Protein AF-A0A7C4ZPX1-F1 (afdb_monomer)

Sequence (226 aa):
MKPARAVCPALMRTCGSIGFILFGLGSLYLGNKIFNLNLSLWTLVWSDLGPKGIGIVIVSLLLAIIGMGIGLGIGASIEVRSETTNFAISSLWHYVANGSLIWIAIWIMYLMKAVGKENAKEFAESVGTLPWLCLFGIPIVGCLLIACLLLAIGLLNERHKPMLLPCLIPSAPVVMGMSYLQLHLFKMSGYSWIAIGILMPVILIPFCTFMIARDKFERAQIMSRI

Foldseek 3Di:
DPAQFLAQPLQLQVLLQVQLCCQLVVQLVVLCVVVVVPDDPLCLVVDPQDPSNVVSNVVSNVRSNVRSVVRSVVRRVDGDPDPLVSLLSLLLSLLQPVQLVVQLVVVVVVLCVPQPPVCSSVLSVVLDDPLVVLSNVLSNVLSNQLSVVCVVVVLRDPPDQRDLVVSLVRNLVSQLVSLVVSCVSSVHDDPVSNVRSRVSSVVSRVSSSVSSVVSVVVSVVSSVVD

Nearest PDB structures (foldseek):
  9brb-assembly1_m  TM=2.692E-01  e=5.629E+00  Rattus norvegicus
  8eas-assembly1_h  TM=2.167E-01  e=5.383E+00  Saccharomyces cerevisiae

pLDDT: mean 86.58, std 9.5, range [48.25, 96.44]

Mean predicted aligned error: 6.17 Å

Secondary structure (DSSP, 8-state):
-PPPP---HHHHHHHHHHHHHHHHHHHHHHHHHHTT----TTTGGGS---HHHHHHHHHHHHHHHHHHHHHHHHHHHS----HHHHHHHHHHHHHHHHHHHHHHHHHHHHHHHHH-STTHHHHHHHH-HHHHHHHHHHHHHHHHHHHHHHHHTTSSBTTBPPPHHHHHHHHHHHHHHHHHHHHHHTT--SSHHHHHHHHHHHHHHHHHHHHHHHHHHHHHHHHH--

Solvent-accessible surface area (backbone atoms only — not comparable to full-atom values): 11885 Å² total; per-residue (Å²): 133,82,78,68,75,38,52,34,71,41,50,14,50,52,34,13,52,51,23,21,49,54,32,21,53,49,41,39,54,50,45,33,62,76,67,66,62,78,69,50,86,85,47,52,92,79,48,91,66,51,75,68,51,50,50,39,54,53,52,14,50,54,40,10,53,52,24,19,53,51,16,28,52,55,23,58,69,46,71,47,80,48,65,68,58,42,52,49,47,27,43,39,43,36,26,25,56,52,40,33,52,54,48,48,53,52,48,51,56,49,48,44,68,74,58,32,80,87,41,45,62,63,48,56,66,74,63,43,69,65,47,62,53,43,64,56,49,48,39,38,54,46,23,37,50,38,36,50,51,33,44,74,73,54,53,51,43,97,89,52,83,62,57,66,72,74,51,39,66,70,30,23,59,48,40,24,51,50,38,44,53,48,33,54,60,68,72,50,86,76,71,60,27,56,56,51,8,53,52,46,45,68,53,43,53,60,52,34,52,53,53,42,52,48,48,56,51,54,40,53,54,57,59,74,74,100

Structure (mmCIF, N/CA/C/O backbone):
data_AF-A0A7C4ZPX1-F1
#
_entry.id   AF-A0A7C4ZPX1-F1
#
loop_
_atom_site.group_PDB
_atom_site.id
_atom_site.type_symbol
_atom_site.label_atom_id
_atom_site.label_alt_id
_atom_site.label_comp_id
_atom_site.label_asym_id
_atom_site.label_entity_id
_atom_site.label_seq_id
_atom_site.pdbx_PDB_ins_code
_atom_site.Cartn_x
_atom_site.Cartn_y
_atom_site.Cartn_z
_atom_site.occupancy
_atom_site.B_iso_or_equiv
_atom_site.auth_seq_id
_atom_site.auth_comp_id
_atom_site.auth_asym_id
_atom_site.auth_atom_id
_atom_site.pdbx_PDB_model_num
ATOM 1 N N . MET A 1 1 ? 34.747 9.958 -13.836 1.00 48.25 1 MET A N 1
ATOM 2 C CA . MET A 1 1 ? 33.363 10.244 -13.398 1.00 48.25 1 MET A CA 1
ATOM 3 C C . MET A 1 1 ? 32.721 8.928 -12.990 1.00 48.25 1 MET A C 1
ATOM 5 O O . MET A 1 1 ? 32.827 7.977 -13.755 1.00 48.25 1 MET A O 1
ATOM 9 N N . LYS A 1 2 ? 32.163 8.814 -11.775 1.00 49.75 2 LYS A N 1
ATOM 10 C CA . LYS A 1 2 ? 31.396 7.611 -11.399 1.00 49.75 2 LYS A CA 1
ATOM 11 C C . LYS A 1 2 ? 30.086 7.627 -12.198 1.00 49.75 2 LYS A C 1
ATOM 13 O O . LYS A 1 2 ? 29.507 8.705 -12.301 1.00 49.75 2 LYS A O 1
ATOM 18 N N . PRO A 1 3 ? 29.638 6.498 -12.772 1.00 52.84 3 PRO A N 1
ATOM 19 C CA . PRO A 1 3 ? 28.357 6.457 -13.466 1.00 52.84 3 PRO A CA 1
ATOM 20 C C . PRO A 1 3 ? 27.237 6.891 -12.513 1.00 52.84 3 PRO A C 1
ATOM 22 O O . PRO A 1 3 ? 27.284 6.572 -11.319 1.00 52.84 3 PRO A O 1
ATOM 25 N N . ALA A 1 4 ? 26.257 7.633 -13.033 1.00 62.28 4 ALA A N 1
ATOM 26 C CA . ALA A 1 4 ? 25.075 8.028 -12.278 1.00 62.28 4 ALA A CA 1
ATOM 27 C C . ALA A 1 4 ? 24.424 6.780 -11.657 1.00 62.28 4 ALA A C 1
ATOM 29 O O . ALA A 1 4 ? 24.212 5.771 -12.337 1.00 62.28 4 ALA A O 1
ATOM 30 N N . ARG A 1 5 ? 24.139 6.817 -10.348 1.00 71.12 5 ARG A N 1
ATOM 31 C CA . ARG A 1 5 ? 23.488 5.688 -9.671 1.00 71.12 5 ARG A CA 1
ATOM 32 C C . ARG A 1 5 ? 22.073 5.532 -10.220 1.00 71.12 5 ARG A C 1
ATOM 34 O O . ARG A 1 5 ? 21.290 6.479 -10.197 1.00 71.12 5 ARG A O 1
ATOM 41 N N . ALA A 1 6 ? 21.736 4.330 -10.679 1.00 80.75 6 ALA A N 1
ATOM 42 C CA . ALA A 1 6 ? 20.400 3.998 -11.162 1.00 80.75 6 ALA A CA 1
ATOM 43 C C . ALA A 1 6 ? 19.430 3.845 -9.975 1.00 80.75 6 ALA A C 1
ATOM 45 O O . ALA A 1 6 ? 19.144 2.738 -9.521 1.00 80.75 6 ALA A O 1
ATOM 46 N N . VAL A 1 7 ? 18.969 4.973 -9.434 1.00 86.12 7 VAL A N 1
ATOM 47 C CA . VAL A 1 7 ? 18.070 5.024 -8.274 1.00 86.12 7 VAL A CA 1
ATOM 48 C C . VAL A 1 7 ? 16.642 4.641 -8.682 1.00 86.12 7 VAL A C 1
ATOM 50 O O . VAL A 1 7 ? 16.168 5.037 -9.747 1.00 86.12 7 VAL A O 1
ATOM 53 N N . CYS A 1 8 ? 15.942 3.895 -7.820 1.00 91.00 8 CYS A N 1
ATOM 54 C CA . CYS A 1 8 ? 14.524 3.555 -7.970 1.00 91.00 8 CYS A CA 1
ATOM 55 C C . CYS A 1 8 ? 13.676 4.326 -6.934 1.00 91.00 8 CYS A C 1
ATOM 57 O O . CYS A 1 8 ? 13.681 3.956 -5.755 1.00 91.00 8 CYS A O 1
ATOM 59 N N . PRO A 1 9 ? 12.914 5.366 -7.338 1.00 91.12 9 PRO A N 1
ATOM 60 C CA . PRO A 1 9 ? 12.092 6.159 -6.414 1.00 91.12 9 PRO A CA 1
ATOM 61 C C . PRO A 1 9 ? 11.071 5.325 -5.631 1.00 91.12 9 PRO A C 1
ATOM 63 O O . PRO A 1 9 ? 10.847 5.548 -4.442 1.00 91.12 9 PRO A O 1
ATOM 66 N N . ALA A 1 10 ? 10.468 4.329 -6.281 1.00 92.44 10 ALA A N 1
ATOM 67 C CA . ALA A 1 10 ? 9.521 3.431 -5.635 1.00 92.44 10 ALA A CA 1
ATOM 68 C C . ALA A 1 10 ? 10.180 2.569 -4.554 1.00 92.44 10 ALA A C 1
ATOM 70 O O . ALA A 1 10 ? 9.630 2.455 -3.464 1.00 92.44 10 ALA A O 1
ATOM 71 N N . LEU A 1 11 ? 11.377 2.029 -4.811 1.00 93.19 11 LEU A N 1
ATOM 72 C CA . LEU A 1 11 ? 12.129 1.258 -3.820 1.00 93.19 11 LEU A CA 1
ATOM 73 C C . LEU A 1 11 ? 12.489 2.111 -2.602 1.00 93.19 11 LEU A C 1
ATOM 75 O O . LEU A 1 11 ? 12.306 1.666 -1.472 1.00 93.19 11 LEU A O 1
ATOM 79 N N . MET A 1 12 ? 12.938 3.350 -2.829 1.00 94.06 12 MET A N 1
ATOM 80 C CA . MET A 1 12 ? 13.196 4.305 -1.751 1.00 94.06 12 MET A CA 1
ATOM 81 C C . MET A 1 12 ? 11.965 4.481 -0.870 1.00 94.06 12 MET A C 1
ATOM 83 O O . MET A 1 12 ? 12.063 4.339 0.347 1.00 94.06 12 MET A O 1
ATOM 87 N N . ARG A 1 13 ? 10.800 4.747 -1.471 1.00 94.00 13 ARG A N 1
ATOM 88 C CA . ARG A 1 13 ? 9.557 4.933 -0.715 1.00 94.00 13 ARG A CA 1
ATOM 89 C C . ARG A 1 13 ? 9.131 3.662 0.016 1.00 94.00 13 ARG A C 1
ATOM 91 O O . ARG A 1 13 ? 8.773 3.767 1.183 1.00 94.00 13 ARG A O 1
ATOM 98 N N . THR A 1 14 ? 9.272 2.481 -0.590 1.00 93.50 14 THR A N 1
ATOM 99 C CA . THR A 1 14 ? 9.027 1.194 0.082 1.00 93.50 14 THR A CA 1
ATOM 100 C C . THR A 1 14 ? 9.894 1.039 1.329 1.00 93.50 14 THR A C 1
ATOM 102 O O . THR A 1 14 ? 9.373 0.813 2.421 1.00 93.50 14 THR A O 1
ATOM 105 N N . CYS A 1 15 ? 11.214 1.200 1.198 1.00 95.06 15 CYS A N 1
ATOM 106 C CA . CYS A 1 15 ? 12.137 1.090 2.326 1.00 95.06 15 CYS A CA 1
ATOM 107 C C . CYS A 1 15 ? 11.874 2.173 3.383 1.00 95.06 15 CYS A C 1
ATOM 109 O O . CYS A 1 15 ? 11.901 1.879 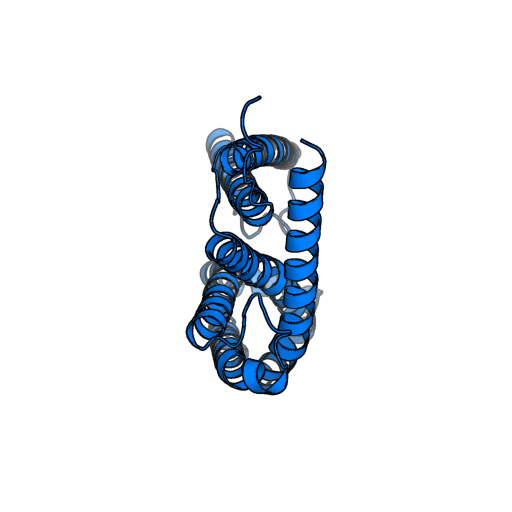4.576 1.00 95.06 15 CYS A O 1
ATOM 111 N N . GLY A 1 16 ? 11.563 3.402 2.960 1.00 94.69 16 GLY A N 1
ATOM 112 C CA . GLY A 1 16 ? 11.162 4.499 3.839 1.00 94.69 16 GLY A CA 1
ATOM 113 C C . GLY A 1 16 ? 9.904 4.173 4.643 1.00 94.69 16 GLY A C 1
ATOM 114 O O . GLY A 1 16 ? 9.890 4.355 5.856 1.00 94.69 16 GLY A O 1
ATOM 115 N N . SER A 1 17 ? 8.866 3.625 4.012 1.00 93.81 17 SER A N 1
ATOM 116 C CA . SER A 1 17 ? 7.643 3.210 4.707 1.00 93.81 17 SER A CA 1
ATOM 117 C C . SER A 1 17 ? 7.877 2.050 5.670 1.00 93.81 17 SER A C 1
ATOM 119 O O . SER A 1 17 ? 7.341 2.074 6.775 1.00 93.81 17 SER A O 1
ATOM 121 N N . ILE A 1 18 ? 8.714 1.073 5.309 1.00 93.25 18 ILE A N 1
ATOM 122 C CA . ILE A 1 18 ? 9.113 -0.004 6.228 1.00 93.25 18 ILE A CA 1
ATOM 123 C C . ILE A 1 18 ? 9.839 0.582 7.443 1.00 93.25 18 ILE A C 1
ATOM 125 O O . ILE A 1 18 ? 9.487 0.267 8.578 1.00 93.25 18 ILE A O 1
ATOM 129 N N . GLY A 1 19 ? 10.807 1.475 7.219 1.00 93.94 19 GLY A N 1
ATOM 130 C CA . GLY A 1 19 ? 11.527 2.164 8.289 1.00 93.94 19 GLY A CA 1
ATOM 131 C C . GLY A 1 19 ? 10.593 2.965 9.198 1.00 93.94 19 GLY A C 1
ATOM 132 O O . GLY A 1 19 ? 10.679 2.849 10.418 1.00 93.94 19 GLY A O 1
ATOM 133 N N . PHE A 1 20 ? 9.646 3.704 8.617 1.00 94.19 20 PHE A N 1
ATOM 134 C CA . PHE A 1 20 ? 8.628 4.444 9.363 1.00 94.19 20 PHE A CA 1
ATOM 135 C C . PHE A 1 20 ? 7.808 3.524 10.275 1.00 94.19 20 PHE A C 1
ATOM 137 O O . PHE A 1 20 ? 7.667 3.796 11.466 1.00 94.19 20 PHE A O 1
ATOM 144 N N . ILE A 1 21 ? 7.303 2.413 9.733 1.00 91.00 21 ILE A N 1
ATOM 145 C CA . ILE A 1 21 ? 6.459 1.464 10.469 1.00 91.00 21 ILE A CA 1
ATOM 146 C C . ILE A 1 21 ? 7.250 0.785 11.589 1.00 91.00 21 ILE A C 1
ATOM 148 O O . ILE A 1 21 ? 6.778 0.748 12.724 1.00 91.00 21 ILE A O 1
ATOM 152 N N . LEU A 1 22 ? 8.450 0.273 11.299 1.00 92.69 22 LEU A N 1
ATOM 153 C CA . LEU A 1 22 ? 9.262 -0.451 12.281 1.00 92.69 22 LEU A CA 1
ATOM 154 C C . LEU A 1 22 ? 9.658 0.441 13.461 1.00 92.69 22 LEU A C 1
ATOM 156 O O . LEU A 1 22 ? 9.506 0.034 14.612 1.00 92.69 22 LEU A O 1
ATOM 160 N N . PHE A 1 23 ? 10.124 1.663 13.194 1.00 92.94 23 PHE A N 1
ATOM 161 C CA . PHE A 1 23 ? 10.534 2.585 14.253 1.00 92.94 23 PHE A CA 1
ATOM 162 C C . PHE A 1 23 ? 9.331 3.177 14.990 1.00 92.94 23 PHE A C 1
ATOM 164 O O . PHE A 1 23 ? 9.356 3.268 16.218 1.00 92.94 23 PHE A O 1
ATOM 171 N N . GLY A 1 24 ? 8.259 3.528 14.276 1.00 90.69 24 GLY A N 1
ATOM 172 C CA . GLY A 1 24 ? 7.037 4.062 14.873 1.00 90.69 24 GLY A CA 1
ATOM 173 C C . GLY A 1 24 ? 6.339 3.053 15.779 1.00 90.69 24 GLY A C 1
ATOM 174 O O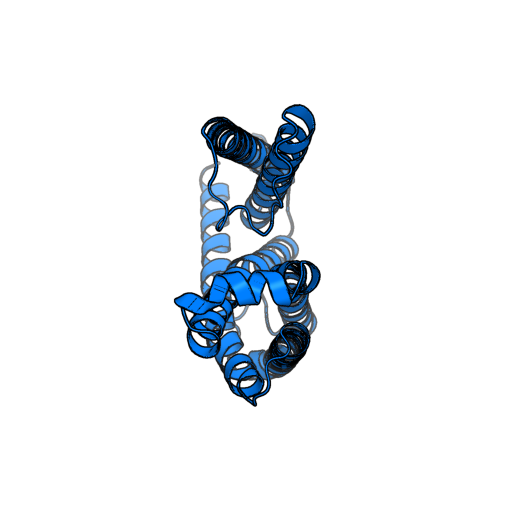 . GLY A 1 24 ? 6.176 3.302 16.971 1.00 90.69 24 GLY A O 1
ATOM 175 N N . LEU A 1 25 ? 5.981 1.880 15.247 1.00 87.88 25 LEU A N 1
ATOM 176 C CA . LEU A 1 25 ? 5.310 0.838 16.031 1.00 87.88 25 LEU A CA 1
ATOM 177 C C . LEU A 1 25 ? 6.232 0.242 17.096 1.00 87.88 25 LEU A C 1
ATOM 179 O O . LEU A 1 25 ? 5.785 -0.006 18.213 1.00 87.88 25 LEU A O 1
ATOM 183 N N . GLY A 1 26 ? 7.515 0.040 16.777 1.00 89.38 26 GLY A N 1
ATOM 184 C CA . GLY A 1 26 ? 8.489 -0.511 17.716 1.00 89.38 26 GLY A CA 1
ATOM 185 C C . GLY A 1 26 ? 8.693 0.390 18.932 1.00 89.38 26 GLY A C 1
ATOM 186 O O . GLY A 1 26 ? 8.640 -0.084 20.067 1.00 89.38 26 GLY A O 1
ATOM 187 N N . SER A 1 27 ? 8.856 1.698 18.714 1.00 91.31 27 SER A N 1
ATOM 188 C CA . SER A 1 27 ? 8.989 2.659 19.814 1.00 91.31 27 SER A CA 1
ATOM 189 C C . SER A 1 27 ? 7.695 2.826 20.608 1.00 91.31 27 SER A C 1
ATOM 191 O O . SER A 1 27 ? 7.758 2.937 21.829 1.00 91.31 27 SER A O 1
ATOM 193 N N . LEU A 1 28 ? 6.531 2.787 19.952 1.00 88.69 28 LEU A N 1
ATOM 194 C CA . LEU A 1 28 ? 5.237 2.897 20.625 1.00 88.69 28 LEU A CA 1
ATOM 195 C C . LEU A 1 28 ? 4.975 1.678 21.514 1.00 88.69 28 LEU A C 1
ATOM 197 O O . LEU A 1 28 ? 4.585 1.827 22.670 1.00 88.69 28 LEU A O 1
ATOM 201 N N . TYR A 1 29 ? 5.258 0.475 21.009 1.00 88.19 29 TYR A N 1
ATOM 202 C CA . TYR A 1 29 ? 5.187 -0.764 21.782 1.00 88.19 29 TYR A CA 1
ATOM 203 C C . TYR A 1 29 ? 6.149 -0.743 22.975 1.00 88.19 29 TYR A C 1
ATOM 205 O O . TYR A 1 29 ? 5.755 -1.046 24.104 1.00 88.19 29 TYR A O 1
ATOM 213 N N . LEU A 1 30 ? 7.403 -0.345 22.743 1.00 89.38 30 LEU A N 1
ATOM 214 C CA . LEU A 1 30 ? 8.412 -0.284 23.793 1.00 89.38 30 LEU A CA 1
ATOM 215 C C . LEU A 1 30 ? 8.054 0.762 24.857 1.00 89.38 30 LEU A C 1
ATOM 217 O O . LEU A 1 30 ? 8.118 0.461 26.046 1.00 89.38 30 LEU A O 1
ATOM 221 N N . GLY A 1 31 ? 7.619 1.954 24.446 1.00 86.69 31 GLY A N 1
ATOM 222 C CA . GLY A 1 31 ? 7.155 3.005 25.346 1.00 86.69 31 GLY A CA 1
ATOM 223 C C . GLY A 1 31 ? 5.962 2.542 26.178 1.00 86.69 31 GLY A C 1
ATOM 224 O O . GLY A 1 31 ? 5.973 2.678 27.399 1.00 86.69 31 GLY A O 1
ATOM 225 N N . ASN A 1 32 ? 4.970 1.913 25.548 1.00 86.06 32 ASN A N 1
ATOM 226 C CA . ASN A 1 32 ? 3.811 1.369 26.250 1.00 86.06 32 ASN A CA 1
ATOM 227 C C . ASN A 1 32 ? 4.209 0.357 27.340 1.00 86.06 32 ASN A C 1
ATOM 229 O O . ASN A 1 32 ? 3.675 0.408 28.449 1.00 86.06 32 ASN A O 1
ATOM 233 N N . LYS A 1 33 ? 5.188 -0.513 27.050 1.00 86.88 33 LYS A N 1
ATOM 234 C CA . LYS A 1 33 ? 5.718 -1.500 28.001 1.00 86.88 33 LYS A CA 1
ATOM 235 C C . LYS A 1 33 ? 6.542 -0.860 29.122 1.00 86.88 33 LYS A C 1
ATOM 237 O O . LYS A 1 33 ? 6.372 -1.226 30.276 1.00 86.88 33 LYS A O 1
ATOM 242 N N . ILE A 1 34 ? 7.427 0.086 28.805 1.00 88.62 34 ILE A N 1
ATOM 243 C CA . ILE A 1 34 ? 8.293 0.748 29.797 1.00 88.62 34 ILE A CA 1
ATOM 244 C C . ILE A 1 34 ? 7.462 1.575 30.783 1.00 88.62 34 ILE A C 1
ATOM 246 O O . ILE A 1 34 ? 7.726 1.563 31.982 1.00 88.62 34 ILE A O 1
ATOM 250 N N . PHE A 1 35 ? 6.449 2.281 30.284 1.00 85.19 35 PHE A N 1
ATOM 251 C CA . PHE A 1 35 ? 5.617 3.167 31.094 1.00 85.19 35 PHE A CA 1
ATOM 252 C C . PHE A 1 35 ? 4.334 2.501 31.616 1.00 85.19 35 PHE A C 1
ATOM 254 O O . PHE A 1 35 ? 3.526 3.186 32.241 1.00 85.19 35 PHE A O 1
ATOM 261 N N . ASN A 1 36 ? 4.157 1.190 31.390 1.00 83.31 36 ASN A N 1
ATOM 262 C CA . ASN A 1 36 ? 3.001 0.388 31.818 1.00 83.31 36 ASN A CA 1
ATOM 263 C C . ASN A 1 36 ? 1.647 1.044 31.502 1.00 83.31 36 ASN A C 1
ATOM 265 O O . ASN A 1 36 ? 0.730 1.029 32.322 1.00 83.31 36 ASN A O 1
ATOM 269 N N . LEU A 1 37 ? 1.515 1.648 30.318 1.00 75.50 37 LEU A N 1
ATOM 270 C CA . LEU A 1 37 ? 0.297 2.383 29.970 1.00 75.50 37 LEU A CA 1
ATOM 271 C C . LEU A 1 37 ? -0.848 1.470 29.513 1.00 75.50 37 LEU A C 1
ATOM 273 O O . LEU A 1 37 ? -1.970 1.948 29.379 1.00 75.50 37 LEU A O 1
ATOM 277 N N . ASN A 1 38 ? -0.583 0.176 29.276 1.00 74.94 38 ASN A N 1
ATOM 278 C CA . ASN A 1 38 ? -1.552 -0.813 28.784 1.00 74.94 38 ASN A CA 1
ATOM 279 C C . ASN A 1 38 ? -2.379 -0.319 27.583 1.00 74.94 38 ASN A C 1
ATOM 281 O O . ASN A 1 38 ? -3.519 -0.732 27.377 1.00 74.94 38 ASN A O 1
ATOM 285 N N . LEU A 1 39 ? -1.799 0.563 26.766 1.00 71.25 39 LEU A N 1
ATOM 286 C CA . LEU A 1 39 ? -2.455 1.101 25.587 1.00 71.25 39 LEU A CA 1
ATOM 287 C C . LEU A 1 39 ? -2.582 -0.013 24.555 1.00 71.25 39 LEU A C 1
ATOM 289 O O . LEU A 1 39 ? -1.584 -0.585 24.110 1.00 71.25 39 LEU A O 1
ATOM 293 N N . SER A 1 40 ? -3.807 -0.309 24.140 1.00 68.56 40 SER A N 1
ATOM 294 C CA . SER A 1 40 ? -4.014 -1.082 22.925 1.00 68.56 40 SER A CA 1
ATOM 295 C C . SER A 1 40 ? -3.747 -0.166 21.733 1.00 68.56 40 SER A C 1
ATOM 297 O O . SER A 1 40 ? -4.396 0.868 21.577 1.00 68.56 40 SER A O 1
ATOM 299 N N . LEU A 1 41 ? -2.804 -0.557 20.868 1.00 64.62 41 LEU A N 1
ATOM 300 C CA . LEU A 1 41 ? -2.492 0.156 19.619 1.00 64.62 41 LEU A CA 1
ATOM 301 C C . LEU A 1 41 ? -3.742 0.388 18.750 1.00 64.62 41 LEU A C 1
ATOM 303 O O . LEU A 1 41 ? -3.790 1.333 17.969 1.00 64.62 41 LEU A O 1
ATOM 307 N N . TRP A 1 42 ? -4.757 -0.461 18.918 1.00 59.44 42 TRP A N 1
ATOM 308 C CA . TRP A 1 42 ? -5.983 -0.496 18.124 1.00 59.44 42 TRP A CA 1
ATOM 309 C C . TRP A 1 42 ? -7.066 0.445 18.638 1.00 59.44 42 TRP A C 1
ATOM 311 O O . TRP A 1 42 ? -7.856 0.963 17.854 1.00 59.44 42 TRP A O 1
ATOM 321 N N . THR A 1 43 ? -7.092 0.695 19.945 1.00 61.03 43 THR A N 1
ATOM 322 C CA . THR A 1 43 ? -8.036 1.633 20.564 1.00 61.03 43 THR A CA 1
ATOM 323 C C . THR A 1 43 ? -7.391 2.982 20.843 1.00 61.03 43 THR A C 1
ATOM 325 O O . THR A 1 43 ? -8.064 3.858 21.366 1.00 61.03 43 THR A O 1
ATOM 328 N N . LEU A 1 44 ? -6.117 3.170 20.473 1.00 64.75 44 LEU A N 1
ATOM 329 C CA . LEU A 1 44 ? -5.334 4.378 20.746 1.00 64.75 44 LEU A CA 1
ATOM 330 C C . LEU A 1 44 ? -6.022 5.661 20.244 1.00 64.75 44 LEU A C 1
ATOM 332 O O . LEU A 1 44 ? -5.995 6.685 20.916 1.00 64.75 44 LEU A O 1
ATOM 336 N N . VAL A 1 45 ? -6.669 5.589 19.075 1.00 62.78 45 VAL A N 1
ATOM 337 C CA . VAL A 1 45 ? -7.420 6.707 18.465 1.00 62.78 45 VAL A CA 1
ATOM 338 C C . VAL A 1 45 ? -8.681 7.060 19.267 1.00 62.78 45 VAL A C 1
ATOM 340 O O . VAL A 1 45 ? -9.177 8.178 19.184 1.00 62.78 45 VAL A O 1
ATOM 343 N N . TRP A 1 46 ? -9.184 6.110 20.052 1.00 54.66 46 TRP A N 1
ATOM 344 C CA . TRP A 1 46 ? -10.453 6.180 20.780 1.00 54.66 46 TRP A CA 1
ATOM 345 C C . TRP A 1 46 ? -10.274 6.223 22.303 1.00 54.66 46 TRP A C 1
ATOM 347 O O . TRP A 1 46 ? -11.260 6.240 23.042 1.00 54.66 46 TRP A O 1
ATOM 357 N N . SER A 1 47 ? -9.028 6.193 22.776 1.00 63.66 47 SER A N 1
ATOM 358 C CA . SER A 1 47 ? -8.676 6.220 24.191 1.00 63.66 47 SER A CA 1
ATOM 359 C C . SER A 1 47 ? -8.355 7.637 24.643 1.00 63.66 47 SER A C 1
ATOM 361 O O . SER A 1 47 ? -7.615 8.344 23.960 1.00 63.66 47 SER A O 1
ATOM 363 N N . ASP A 1 48 ? -8.834 8.015 25.829 1.00 67.31 48 ASP A N 1
ATOM 364 C CA . ASP A 1 48 ? -8.387 9.232 26.506 1.00 67.31 48 ASP A CA 1
ATOM 365 C C . ASP A 1 48 ? -6.914 9.082 26.903 1.00 67.31 48 ASP A C 1
ATOM 367 O O . ASP A 1 48 ? -6.555 8.447 27.899 1.00 67.31 48 ASP A O 1
ATOM 371 N N . LEU A 1 49 ? -6.032 9.637 26.073 1.00 73.69 49 LEU A N 1
ATOM 372 C CA . LEU A 1 49 ? -4.597 9.605 26.305 1.00 73.69 49 LEU A CA 1
ATOM 373 C C . LEU A 1 49 ? -4.230 10.658 27.353 1.00 73.69 49 LEU A C 1
ATOM 375 O O . LEU A 1 49 ? -4.249 11.857 27.088 1.00 73.69 49 LEU A O 1
ATOM 379 N N . GLY A 1 50 ? -3.818 10.208 28.539 1.00 79.50 50 GLY A N 1
ATOM 380 C CA . GLY A 1 50 ? -3.166 11.087 29.509 1.00 79.50 50 GLY A CA 1
ATOM 381 C C . GLY A 1 50 ? -1.851 11.680 28.960 1.00 79.50 50 GLY A C 1
ATOM 382 O O . GLY A 1 50 ? -1.302 11.174 27.975 1.00 79.50 50 GLY A O 1
ATOM 383 N N . PRO A 1 51 ? -1.261 12.696 29.622 1.00 83.75 51 PRO A N 1
ATOM 384 C CA . PRO A 1 51 ? -0.071 13.406 29.130 1.00 83.75 51 PRO A CA 1
ATOM 385 C C . PRO A 1 51 ? 1.117 12.496 28.782 1.00 83.75 51 PRO A C 1
ATOM 387 O O . PRO A 1 51 ? 1.821 12.727 27.801 1.00 83.75 51 PRO A O 1
ATOM 390 N N . LYS A 1 52 ? 1.316 11.415 29.552 1.00 81.00 52 LYS A N 1
ATOM 391 C CA . LYS A 1 52 ? 2.350 10.401 29.283 1.00 81.00 52 LYS A CA 1
ATOM 392 C C . LYS A 1 52 ? 2.093 9.639 27.979 1.00 81.00 52 LYS A C 1
ATOM 394 O O . LYS A 1 52 ? 3.030 9.401 27.226 1.00 81.00 52 LYS A O 1
ATOM 399 N N . GLY A 1 53 ? 0.836 9.287 27.700 1.00 82.50 53 GLY A N 1
ATOM 400 C CA . GLY A 1 53 ? 0.442 8.620 26.458 1.00 82.50 53 GLY A CA 1
ATOM 401 C C . GLY A 1 53 ? 0.666 9.518 25.244 1.00 82.50 53 GLY A C 1
ATOM 402 O O . GLY A 1 53 ? 1.294 9.089 24.280 1.00 82.50 53 GLY A O 1
ATOM 403 N N . ILE A 1 54 ? 0.256 10.788 25.335 1.00 86.06 54 ILE A N 1
ATOM 404 C CA . ILE A 1 54 ? 0.507 11.795 24.291 1.00 86.06 54 ILE A CA 1
ATOM 405 C C . ILE A 1 54 ? 2.012 11.930 24.022 1.00 86.06 54 ILE A C 1
ATOM 407 O O . ILE A 1 54 ? 2.441 11.880 22.871 1.00 86.06 54 ILE A O 1
ATOM 411 N N . GLY A 1 55 ? 2.823 12.041 25.080 1.00 86.75 55 GLY A N 1
ATOM 412 C CA . GLY A 1 55 ? 4.278 12.139 24.960 1.00 86.75 55 GLY A CA 1
ATOM 413 C C . GLY A 1 55 ? 4.899 10.958 24.212 1.00 86.75 55 GLY A C 1
ATOM 414 O O . GLY A 1 55 ? 5.713 11.165 23.314 1.00 86.75 55 GLY A O 1
ATOM 415 N N . ILE A 1 56 ? 4.479 9.726 24.517 1.00 88.56 56 ILE A N 1
ATOM 416 C CA . ILE A 1 56 ? 4.973 8.533 23.814 1.00 88.56 56 ILE A CA 1
ATOM 417 C C . ILE A 1 56 ? 4.563 8.555 22.345 1.00 88.56 56 ILE A C 1
ATOM 419 O O . ILE A 1 56 ? 5.409 8.305 21.496 1.00 88.56 56 ILE A O 1
ATOM 423 N N . VAL A 1 57 ? 3.312 8.899 22.025 1.00 88.06 57 VAL A N 1
ATOM 424 C CA . VAL A 1 57 ? 2.857 8.987 20.628 1.00 88.06 57 VAL A CA 1
ATOM 425 C C . VAL A 1 57 ? 3.699 9.987 19.835 1.00 88.06 57 VAL A C 1
ATOM 427 O O . VAL A 1 57 ? 4.130 9.677 18.724 1.00 88.06 57 VAL A O 1
ATOM 430 N N . ILE A 1 58 ? 3.995 11.155 20.414 1.00 90.19 58 ILE A N 1
ATOM 431 C CA . ILE A 1 58 ? 4.834 12.177 19.774 1.00 90.19 58 ILE A CA 1
ATOM 432 C C . ILE A 1 58 ? 6.258 11.657 19.554 1.00 90.19 58 ILE A C 1
ATOM 434 O O . ILE A 1 58 ? 6.783 11.756 18.445 1.00 90.19 58 ILE A O 1
ATOM 438 N N . VAL A 1 59 ? 6.886 11.075 20.580 1.00 91.75 59 VAL A N 1
ATOM 439 C CA . VAL A 1 59 ? 8.246 10.521 20.465 1.00 91.75 59 VAL A CA 1
ATOM 440 C C . VAL A 1 59 ? 8.290 9.400 19.428 1.00 91.75 59 VAL A C 1
ATOM 442 O O . 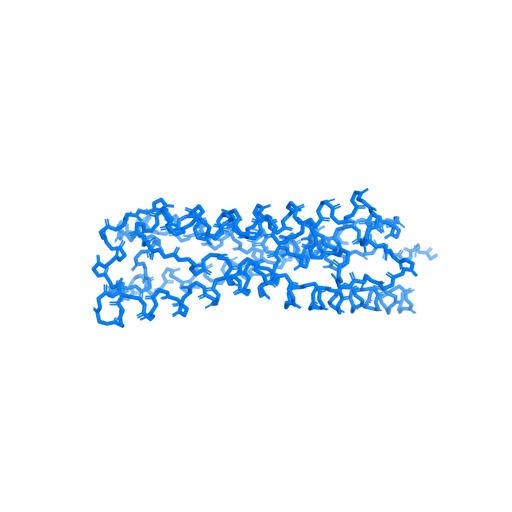VAL A 1 59 ? 9.202 9.357 18.603 1.00 91.75 59 VAL A O 1
ATOM 445 N N . SER A 1 60 ? 7.284 8.528 19.415 1.00 92.44 60 SER A N 1
ATOM 446 C CA . SER A 1 60 ? 7.167 7.459 18.430 1.00 92.44 60 SER A CA 1
ATOM 447 C C . SER A 1 60 ? 7.013 7.982 17.012 1.00 92.44 60 SER A C 1
ATOM 449 O O . SER A 1 60 ? 7.630 7.439 16.098 1.00 92.44 60 SER A O 1
ATOM 451 N N . LEU A 1 61 ? 6.259 9.064 16.816 1.00 92.06 61 LEU A N 1
ATOM 452 C CA . LEU A 1 61 ? 6.139 9.721 15.519 1.00 92.06 61 LEU A CA 1
ATOM 453 C C . LEU A 1 61 ? 7.476 10.321 15.060 1.00 92.06 61 LEU A C 1
ATOM 455 O O . LEU A 1 61 ? 7.856 10.150 13.903 1.00 92.06 61 LEU A O 1
ATOM 459 N N . LEU A 1 62 ? 8.224 10.973 15.955 1.00 94.62 62 LEU A N 1
ATOM 460 C CA . LEU A 1 62 ? 9.555 11.502 15.636 1.00 94.62 62 LEU A CA 1
ATOM 461 C C . LEU A 1 62 ? 10.527 10.380 15.246 1.00 94.62 62 LEU A C 1
ATOM 463 O O . LEU A 1 62 ? 11.232 10.489 14.241 1.00 94.62 62 LEU A O 1
ATOM 467 N N . LEU A 1 63 ? 10.525 9.272 15.990 1.00 95.44 63 LEU A N 1
ATOM 468 C CA . LEU A 1 63 ? 11.334 8.097 15.665 1.00 95.44 63 LEU A CA 1
ATOM 469 C C . LEU A 1 63 ? 10.899 7.443 14.350 1.00 95.44 63 LEU A C 1
ATOM 471 O O . LEU A 1 63 ? 11.757 7.001 13.590 1.00 95.44 63 LEU A O 1
ATOM 475 N N . ALA A 1 64 ? 9.602 7.429 14.038 1.00 95.06 64 ALA A N 1
ATOM 476 C CA . ALA A 1 64 ? 9.095 6.961 12.751 1.00 95.06 64 ALA A CA 1
ATOM 477 C C . ALA A 1 64 ? 9.641 7.806 11.588 1.00 95.06 64 ALA A C 1
ATOM 479 O O . ALA A 1 64 ? 10.086 7.255 10.584 1.00 95.06 64 ALA A O 1
ATOM 480 N N . ILE A 1 65 ? 9.683 9.135 11.729 1.00 95.62 65 ILE A N 1
ATOM 481 C CA . ILE A 1 65 ? 10.259 10.037 10.715 1.00 95.62 65 ILE A CA 1
ATOM 482 C C . ILE A 1 65 ? 11.761 9.768 10.531 1.00 95.62 65 ILE A C 1
ATOM 484 O O . ILE A 1 65 ? 12.240 9.695 9.398 1.00 95.62 65 ILE A O 1
ATOM 488 N N . ILE A 1 66 ? 12.504 9.557 11.621 1.00 96.38 66 ILE A N 1
ATOM 489 C CA . ILE A 1 66 ? 13.926 9.179 11.550 1.00 96.38 66 ILE A CA 1
ATOM 490 C C . ILE A 1 66 ? 14.086 7.831 10.832 1.00 96.38 66 ILE A C 1
ATOM 492 O O . ILE A 1 66 ? 14.892 7.712 9.907 1.00 96.38 66 ILE A O 1
ATOM 496 N N . GLY A 1 67 ? 13.278 6.834 11.201 1.00 96.12 67 GLY A N 1
ATOM 497 C CA . GLY A 1 67 ? 13.243 5.524 10.551 1.00 96.12 67 GLY A CA 1
ATOM 498 C C . GLY A 1 67 ? 12.929 5.619 9.057 1.00 96.12 67 GLY A C 1
ATOM 499 O O . GLY A 1 67 ? 13.556 4.932 8.252 1.00 96.12 67 GLY A O 1
ATOM 500 N N . MET A 1 68 ? 12.026 6.521 8.664 1.00 96.44 68 MET A N 1
ATOM 501 C CA . MET A 1 68 ? 11.731 6.812 7.261 1.00 96.44 68 MET A CA 1
ATOM 502 C C . MET A 1 68 ? 12.956 7.352 6.525 1.00 96.44 68 MET A C 1
ATOM 504 O O . MET A 1 68 ? 13.262 6.872 5.437 1.00 96.44 68 MET A O 1
ATOM 508 N N . GLY A 1 69 ? 13.680 8.307 7.116 1.00 95.69 69 GLY A N 1
ATOM 509 C CA . GLY A 1 69 ? 14.914 8.851 6.545 1.00 95.69 69 GLY A CA 1
ATOM 510 C C . GLY A 1 69 ? 15.984 7.778 6.333 1.00 95.69 69 GLY A C 1
ATOM 511 O O . GLY A 1 69 ? 16.571 7.691 5.253 1.00 95.69 69 GLY A O 1
ATOM 512 N N . ILE A 1 70 ? 16.177 6.903 7.325 1.00 95.75 70 ILE A N 1
ATOM 513 C CA . ILE A 1 70 ? 17.091 5.755 7.226 1.00 95.75 70 ILE A CA 1
ATOM 514 C C . ILE A 1 70 ? 16.643 4.812 6.102 1.00 95.75 70 ILE A C 1
ATOM 516 O O . ILE A 1 70 ? 17.449 4.440 5.250 1.00 95.75 70 ILE A O 1
ATOM 520 N N . GLY A 1 71 ? 15.356 4.463 6.055 1.00 95.94 71 GLY A N 1
ATOM 521 C CA . GLY A 1 71 ? 14.790 3.592 5.027 1.00 95.94 71 GLY A CA 1
ATOM 522 C C . GLY A 1 71 ? 14.936 4.162 3.613 1.00 95.94 71 GLY A C 1
ATOM 523 O O . GLY A 1 71 ? 15.350 3.446 2.701 1.00 95.94 71 GLY A O 1
ATOM 524 N N . LEU A 1 72 ? 14.680 5.460 3.430 1.00 93.88 72 LEU A N 1
ATOM 525 C CA . LEU A 1 72 ? 14.914 6.160 2.164 1.00 93.88 72 LEU A CA 1
ATOM 526 C C . LEU A 1 72 ? 16.391 6.091 1.756 1.00 93.88 72 LEU A C 1
ATOM 528 O O . LEU A 1 72 ? 16.685 5.819 0.592 1.00 93.88 72 LEU A O 1
ATOM 532 N N . GLY A 1 73 ? 17.312 6.290 2.705 1.00 92.94 73 GLY A N 1
ATOM 533 C CA . GLY A 1 73 ? 18.755 6.181 2.480 1.00 92.94 73 GLY A CA 1
ATOM 534 C C . GLY A 1 73 ? 19.187 4.775 2.059 1.00 92.94 73 GLY A C 1
ATOM 535 O O . GLY A 1 73 ? 19.941 4.628 1.097 1.00 92.94 73 GLY A O 1
ATOM 536 N N . ILE A 1 74 ? 18.655 3.738 2.715 1.00 94.00 74 ILE A N 1
ATOM 537 C CA . ILE A 1 74 ? 18.883 2.337 2.332 1.00 94.00 74 ILE A CA 1
ATOM 538 C C . ILE A 1 74 ? 18.390 2.100 0.903 1.00 94.00 74 ILE A C 1
ATOM 540 O O . ILE A 1 74 ? 19.154 1.615 0.071 1.00 94.00 74 ILE A O 1
ATOM 544 N N . GLY A 1 75 ? 17.156 2.497 0.585 1.00 92.00 75 GLY A N 1
ATOM 545 C CA . GLY A 1 75 ? 16.597 2.326 -0.756 1.00 92.00 75 GLY A CA 1
ATOM 546 C C . GLY A 1 75 ? 17.374 3.091 -1.833 1.00 92.00 75 GLY A C 1
ATOM 547 O O . GLY A 1 75 ? 17.546 2.582 -2.936 1.00 92.00 75 GLY A O 1
ATOM 548 N N . ALA A 1 76 ? 17.910 4.271 -1.508 1.00 89.75 76 ALA A N 1
ATOM 549 C CA . ALA A 1 76 ? 18.750 5.059 -2.411 1.00 89.75 76 ALA A CA 1
ATOM 550 C C . ALA A 1 76 ? 20.138 4.438 -2.639 1.00 89.75 76 ALA A C 1
ATOM 552 O O . ALA A 1 76 ? 20.791 4.729 -3.642 1.00 89.75 76 ALA A O 1
ATOM 553 N N . SER A 1 77 ? 20.606 3.594 -1.714 1.00 91.31 77 SER A N 1
ATOM 554 C CA . SER A 1 77 ? 21.879 2.882 -1.855 1.00 91.31 77 SER A CA 1
ATOM 555 C C . SER A 1 77 ? 21.803 1.683 -2.809 1.00 91.31 77 SER A C 1
ATOM 557 O O . SER A 1 77 ? 22.839 1.237 -3.300 1.00 91.31 77 SER A O 1
ATOM 559 N N . ILE A 1 78 ? 20.595 1.185 -3.103 1.00 91.75 78 ILE A N 1
ATOM 560 C CA . ILE A 1 78 ? 20.369 0.018 -3.960 1.00 91.75 78 ILE A CA 1
ATOM 561 C C . ILE A 1 78 ? 20.228 0.466 -5.419 1.00 91.75 78 ILE A C 1
ATOM 563 O O . ILE A 1 78 ? 19.287 1.168 -5.790 1.00 91.75 78 ILE A O 1
ATOM 567 N N . GLU A 1 79 ? 21.154 0.023 -6.269 1.00 90.75 79 GLU A N 1
ATOM 568 C CA . GLU A 1 79 ? 21.115 0.301 -7.706 1.00 90.75 79 GLU A CA 1
ATOM 569 C C . GLU A 1 79 ? 20.160 -0.655 -8.430 1.00 90.75 79 GLU A C 1
ATOM 571 O O . GLU A 1 79 ? 20.383 -1.865 -8.483 1.00 90.75 79 GLU A O 1
ATOM 576 N N . VAL A 1 80 ? 19.129 -0.102 -9.070 1.00 90.56 80 VAL A N 1
ATOM 577 C CA . VAL A 1 80 ? 18.205 -0.847 -9.931 1.00 90.56 80 VAL A CA 1
ATOM 578 C C . VAL A 1 80 ? 18.491 -0.472 -11.381 1.00 90.56 80 VAL A C 1
ATOM 580 O O . VAL A 1 80 ? 17.992 0.524 -11.901 1.00 90.56 80 VAL A O 1
ATOM 583 N N . ARG A 1 81 ? 19.341 -1.269 -12.035 1.00 88.69 81 ARG A N 1
ATOM 584 C CA . ARG A 1 81 ? 19.825 -0.991 -13.401 1.00 88.69 81 ARG A CA 1
ATOM 585 C C . ARG A 1 81 ? 18.819 -1.346 -14.495 1.00 88.69 81 ARG A C 1
ATOM 587 O O . ARG A 1 81 ? 18.808 -0.712 -15.541 1.00 88.69 81 ARG A O 1
ATOM 594 N N . SER A 1 82 ? 17.991 -2.361 -14.264 1.00 89.94 82 SER A N 1
ATOM 595 C CA . SER A 1 82 ? 16.994 -2.825 -15.233 1.00 89.94 82 SER A CA 1
ATOM 596 C C . SER A 1 82 ? 15.747 -1.940 -15.200 1.00 89.94 82 SER A C 1
ATOM 598 O O . SER A 1 82 ? 15.088 -1.843 -14.161 1.00 89.94 82 SER A O 1
ATOM 600 N N . GLU A 1 83 ? 15.390 -1.343 -16.343 1.00 88.06 83 GLU A N 1
ATOM 601 C CA . GLU A 1 83 ? 14.139 -0.581 -16.510 1.00 88.06 83 GLU A CA 1
ATOM 602 C C . GLU A 1 83 ? 12.909 -1.438 -16.206 1.00 88.06 83 GLU A C 1
ATOM 604 O O . GLU A 1 83 ? 12.004 -1.001 -15.497 1.00 88.06 83 GLU A O 1
ATOM 609 N N . THR A 1 84 ? 12.921 -2.702 -16.636 1.00 90.12 84 THR A N 1
ATOM 610 C CA . THR A 1 84 ? 11.841 -3.657 -16.368 1.00 90.12 84 THR A CA 1
ATOM 611 C C . THR A 1 84 ? 11.691 -3.929 -14.874 1.00 90.12 84 THR A C 1
ATOM 613 O O . THR A 1 84 ? 10.577 -3.932 -14.353 1.00 90.12 84 THR A O 1
ATOM 616 N N . THR A 1 85 ? 12.802 -4.106 -14.154 1.00 92.12 85 THR A N 1
ATOM 617 C CA . THR A 1 85 ? 12.773 -4.307 -12.699 1.00 92.12 85 THR A CA 1
ATOM 618 C C . THR A 1 85 ? 12.298 -3.047 -11.978 1.00 92.12 85 THR A C 1
ATOM 620 O O . THR A 1 85 ? 11.469 -3.139 -11.078 1.00 92.12 85 THR A O 1
ATOM 623 N N . ASN A 1 86 ? 12.753 -1.862 -12.397 1.00 91.50 86 ASN A N 1
ATOM 624 C CA . ASN A 1 86 ? 12.281 -0.591 -11.847 1.00 91.50 86 ASN A CA 1
ATOM 625 C C . ASN A 1 86 ? 10.772 -0.394 -12.075 1.00 91.50 86 ASN A C 1
ATOM 627 O O . ASN A 1 86 ? 10.056 -0.007 -11.153 1.00 91.50 86 ASN A O 1
ATOM 631 N N . PHE A 1 87 ? 10.280 -0.696 -13.279 1.00 93.12 87 PHE A N 1
ATOM 632 C CA . PHE A 1 87 ? 8.859 -0.627 -13.609 1.00 93.12 87 PHE A CA 1
ATOM 633 C C . PHE A 1 87 ? 8.030 -1.603 -12.766 1.00 93.12 87 PHE A C 1
ATOM 635 O O . PHE A 1 87 ? 6.981 -1.221 -12.247 1.00 93.12 87 PHE A O 1
ATOM 642 N N . ALA A 1 88 ? 8.513 -2.834 -12.571 1.00 94.25 88 ALA A N 1
ATOM 643 C CA . ALA A 1 88 ? 7.854 -3.819 -11.720 1.00 94.25 88 ALA A CA 1
ATOM 644 C C . ALA A 1 88 ? 7.790 -3.351 -10.256 1.00 94.25 88 ALA A C 1
ATOM 646 O O . ALA A 1 88 ? 6.712 -3.348 -9.669 1.00 94.25 88 ALA A O 1
ATOM 647 N N . ILE A 1 89 ? 8.904 -2.874 -9.686 1.00 95.19 89 ILE A N 1
ATOM 648 C CA . ILE A 1 89 ? 8.938 -2.344 -8.311 1.00 95.19 89 ILE A CA 1
ATOM 649 C C . ILE A 1 89 ? 7.995 -1.142 -8.167 1.00 95.19 89 ILE A C 1
ATOM 651 O O . ILE A 1 89 ? 7.238 -1.074 -7.200 1.00 95.19 89 ILE A O 1
ATOM 655 N N . SER A 1 90 ? 7.999 -0.216 -9.132 1.00 94.88 90 SER A N 1
ATOM 656 C CA . SER A 1 90 ? 7.089 0.937 -9.141 1.00 94.88 90 SER A CA 1
ATOM 657 C C . SER A 1 90 ? 5.626 0.509 -9.217 1.00 94.88 90 SER A C 1
ATOM 659 O O . SER A 1 90 ? 4.800 1.009 -8.454 1.00 94.88 90 SER A O 1
ATOM 661 N N . SER A 1 91 ? 5.314 -0.482 -10.052 1.00 94.94 91 SER A N 1
ATOM 662 C CA . SER A 1 91 ? 3.966 -1.039 -10.161 1.00 94.94 91 SER A CA 1
ATOM 663 C C . SER A 1 91 ? 3.508 -1.663 -8.842 1.00 94.94 91 SER A C 1
ATOM 665 O O . SER A 1 91 ? 2.451 -1.298 -8.335 1.00 94.94 91 SER A O 1
ATOM 667 N N . LEU A 1 92 ? 4.319 -2.537 -8.238 1.00 96.06 92 LEU A N 1
ATOM 668 C CA . LEU A 1 92 ? 4.004 -3.160 -6.949 1.00 96.06 92 LEU A CA 1
ATOM 669 C C . LEU A 1 92 ? 3.787 -2.107 -5.855 1.00 96.06 92 LEU A C 1
ATOM 671 O O . LEU A 1 92 ? 2.783 -2.151 -5.146 1.00 96.06 92 LEU A O 1
ATOM 675 N N . TRP A 1 93 ? 4.692 -1.129 -5.757 1.00 95.56 93 TRP A N 1
ATOM 676 C CA . TRP A 1 93 ? 4.598 -0.047 -4.780 1.00 95.56 93 TRP A CA 1
ATOM 677 C C . TRP A 1 93 ? 3.305 0.756 -4.930 1.00 95.56 93 TRP A C 1
ATOM 679 O O . TRP A 1 93 ? 2.590 0.947 -3.951 1.00 95.56 93 TRP A O 1
ATOM 689 N N . HIS A 1 94 ? 2.984 1.225 -6.139 1.00 95.38 94 HIS A N 1
ATOM 690 C CA . HIS A 1 94 ? 1.818 2.088 -6.344 1.00 95.38 94 HIS A CA 1
ATOM 691 C C . HIS A 1 94 ? 0.507 1.351 -6.131 1.00 95.38 94 HIS A C 1
ATOM 693 O O . HIS A 1 94 ? -0.402 1.920 -5.534 1.00 95.38 94 HIS A O 1
ATOM 699 N N . TYR A 1 95 ? 0.407 0.090 -6.550 1.00 95.62 95 TYR A N 1
ATOM 700 C CA . TYR A 1 95 ? -0.780 -0.707 -6.251 1.00 95.62 95 TYR A CA 1
ATOM 701 C C . TYR A 1 95 ? -0.955 -0.900 -4.747 1.00 95.62 95 TYR A C 1
ATOM 703 O O . TYR A 1 95 ? -2.054 -0.681 -4.249 1.00 95.62 95 TYR A O 1
ATOM 711 N N . VAL A 1 96 ? 0.110 -1.218 -4.005 1.00 94.62 96 VAL A N 1
ATOM 712 C CA . VAL A 1 96 ? 0.031 -1.331 -2.541 1.00 94.62 96 VAL A CA 1
ATOM 713 C C . VAL A 1 96 ? -0.326 -0.002 -1.893 1.00 94.62 96 VAL A C 1
ATOM 715 O O . VAL A 1 96 ? -1.301 0.062 -1.150 1.00 94.62 96 VAL A O 1
ATOM 718 N N . ALA A 1 97 ? 0.436 1.056 -2.160 1.00 93.06 97 ALA A N 1
ATOM 719 C CA . ALA A 1 97 ? 0.281 2.337 -1.484 1.00 93.06 97 ALA A CA 1
ATOM 720 C C . ALA A 1 97 ? -1.070 2.983 -1.812 1.00 93.06 97 ALA A C 1
ATOM 722 O O . ALA A 1 97 ? -1.845 3.303 -0.912 1.00 93.06 97 ALA A O 1
ATOM 723 N N . ASN A 1 98 ? -1.389 3.123 -3.100 1.00 94.12 98 ASN A N 1
ATOM 724 C CA . ASN A 1 98 ? -2.620 3.784 -3.520 1.00 94.12 98 ASN A CA 1
ATOM 725 C C . ASN A 1 98 ? -3.838 2.899 -3.267 1.00 94.12 98 ASN A C 1
ATOM 727 O O . ASN A 1 98 ? -4.863 3.387 -2.798 1.00 94.12 98 ASN A O 1
ATOM 731 N N . GLY A 1 99 ? -3.724 1.597 -3.540 1.00 92.75 99 GLY A N 1
ATOM 732 C CA . GLY A 1 99 ? -4.813 0.658 -3.319 1.00 92.75 99 GLY A CA 1
ATOM 733 C C . GLY A 1 99 ? -5.182 0.543 -1.850 1.00 92.75 99 GLY A C 1
ATOM 734 O O . GLY A 1 99 ? -6.364 0.629 -1.532 1.00 92.75 99 GLY A O 1
ATOM 735 N N . SER A 1 100 ? -4.199 0.478 -0.949 1.00 91.19 100 SER A N 1
ATOM 736 C CA . SER A 1 100 ? -4.467 0.469 0.494 1.00 91.19 100 SER A CA 1
ATOM 737 C C . SER A 1 100 ? -5.096 1.778 0.971 1.00 91.19 100 SER A C 1
ATOM 739 O O . SER A 1 100 ? -6.049 1.735 1.742 1.00 91.19 100 SER A O 1
ATOM 741 N N . LEU A 1 101 ? -4.637 2.940 0.489 1.00 90.12 101 LEU A N 1
ATOM 742 C CA . LEU A 1 101 ? -5.225 4.236 0.856 1.00 90.12 101 LEU A CA 1
ATOM 743 C C . LEU A 1 101 ? -6.680 4.372 0.390 1.00 90.12 101 LEU A C 1
ATOM 745 O O . LEU A 1 101 ? -7.552 4.720 1.186 1.00 90.12 101 LEU A O 1
ATOM 749 N N . ILE A 1 102 ? -6.949 4.063 -0.883 1.00 91.94 102 ILE A N 1
ATOM 750 C CA . ILE A 1 102 ? -8.305 4.082 -1.450 1.00 91.94 102 ILE A CA 1
ATOM 751 C C . ILE A 1 102 ? -9.198 3.101 -0.686 1.00 91.94 102 ILE A C 1
ATOM 753 O O . ILE A 1 102 ? -10.322 3.440 -0.320 1.00 91.94 102 ILE A O 1
ATOM 757 N N . TRP A 1 103 ? -8.691 1.899 -0.408 1.00 91.88 103 TRP A N 1
ATOM 758 C CA . TRP A 1 103 ? -9.430 0.867 0.308 1.00 91.88 103 TRP A CA 1
ATOM 759 C C . TRP A 1 103 ? -9.802 1.291 1.723 1.00 91.88 103 TRP A C 1
ATOM 761 O O . TRP A 1 103 ? -10.970 1.197 2.090 1.00 91.88 103 TRP A O 1
ATOM 771 N N . ILE A 1 104 ? -8.839 1.794 2.498 1.00 87.31 104 ILE A N 1
ATOM 772 C CA . ILE A 1 104 ? -9.074 2.280 3.861 1.00 87.31 104 ILE A CA 1
ATOM 773 C C . ILE A 1 104 ? -10.107 3.410 3.842 1.00 87.31 104 ILE A C 1
ATOM 775 O O . ILE A 1 104 ? -11.037 3.386 4.643 1.00 87.31 104 ILE A O 1
ATOM 779 N N . ALA A 1 105 ? -10.009 4.357 2.903 1.00 88.19 105 ALA A N 1
ATOM 780 C CA . ALA A 1 105 ? -10.981 5.442 2.778 1.00 88.19 105 ALA A CA 1
ATOM 781 C C . ALA A 1 105 ? -12.401 4.920 2.489 1.00 88.19 105 ALA A C 1
ATOM 783 O O . ALA A 1 105 ? -13.351 5.307 3.172 1.00 88.19 105 ALA A O 1
ATOM 784 N N . ILE A 1 106 ? -12.550 4.007 1.522 1.00 88.31 106 ILE A N 1
ATOM 785 C CA . ILE A 1 106 ? -13.838 3.375 1.194 1.00 88.31 106 ILE A CA 1
ATOM 786 C C . ILE A 1 106 ? -14.394 2.620 2.405 1.00 88.31 106 ILE A C 1
ATOM 788 O O . ILE A 1 106 ? -15.574 2.762 2.726 1.00 88.31 106 ILE A O 1
ATOM 792 N N . TRP A 1 107 ? -13.552 1.857 3.101 1.00 86.12 107 TRP A N 1
ATOM 793 C CA . TRP A 1 107 ? -13.964 1.081 4.266 1.00 86.12 107 TRP A CA 1
ATOM 794 C C . TRP A 1 107 ? -14.373 1.941 5.449 1.00 86.12 107 TRP A C 1
ATOM 796 O O . TRP A 1 107 ? -15.386 1.644 6.072 1.00 86.12 107 TRP A O 1
ATOM 806 N N . ILE A 1 108 ? -13.650 3.023 5.738 1.00 82.88 108 ILE A N 1
ATOM 807 C CA . ILE A 1 108 ? -14.035 3.967 6.791 1.00 82.88 108 ILE A CA 1
ATOM 808 C C . ILE A 1 108 ? -15.398 4.581 6.464 1.00 82.88 108 ILE A C 1
ATOM 810 O O . ILE A 1 108 ? -16.288 4.565 7.311 1.00 82.88 108 ILE A O 1
ATOM 814 N N . MET A 1 109 ? -15.606 5.054 5.229 1.00 84.69 109 MET A N 1
ATOM 815 C CA . MET A 1 109 ? -16.903 5.601 4.808 1.00 84.69 109 MET A CA 1
ATOM 816 C C . MET A 1 109 ? -18.030 4.569 4.930 1.00 84.69 109 MET A C 1
ATOM 818 O O . MET A 1 109 ? -19.127 4.894 5.389 1.00 84.69 109 MET A O 1
ATOM 822 N N . TYR A 1 110 ? -17.763 3.319 4.547 1.00 85.31 110 TYR A N 1
ATOM 823 C CA . TYR A 1 110 ? -18.727 2.230 4.649 1.00 85.31 110 TYR A CA 1
ATOM 824 C C . TYR A 1 110 ? -19.074 1.897 6.105 1.00 85.31 110 TYR A C 1
ATOM 826 O O . TYR A 1 110 ? -20.254 1.835 6.449 1.00 85.31 110 TYR A O 1
ATOM 834 N N . LEU A 1 111 ? -18.066 1.753 6.970 1.00 81.81 111 LEU A N 1
ATOM 835 C CA . LEU A 1 111 ? -18.246 1.495 8.400 1.00 81.81 111 LEU A CA 1
ATOM 836 C C . LEU A 1 111 ? -19.027 2.623 9.075 1.00 81.81 111 LEU A C 1
ATOM 838 O O . LEU A 1 111 ? -19.997 2.353 9.776 1.00 81.81 111 LEU A O 1
ATOM 842 N N . MET A 1 112 ? -18.675 3.883 8.805 1.00 80.31 112 MET A N 1
ATOM 843 C CA . MET A 1 112 ? -19.396 5.040 9.343 1.00 80.31 112 MET A CA 1
ATOM 844 C C . MET A 1 112 ? -20.869 5.050 8.930 1.00 80.31 112 MET A C 1
ATOM 846 O O . MET A 1 112 ? -21.725 5.408 9.737 1.00 80.31 112 MET A O 1
ATOM 850 N N . LYS A 1 113 ? -21.172 4.657 7.687 1.00 84.62 113 LYS A N 1
ATOM 851 C CA . LYS A 1 113 ? -22.549 4.573 7.191 1.00 84.62 113 LYS A CA 1
ATOM 852 C C . LYS A 1 113 ? -23.324 3.419 7.826 1.00 84.62 113 LYS A C 1
ATOM 854 O O . LYS A 1 113 ? -24.506 3.575 8.105 1.00 84.62 113 LYS A O 1
ATOM 859 N N . ALA A 1 114 ? -22.689 2.266 8.000 1.00 82.69 114 ALA A N 1
ATOM 860 C CA . ALA A 1 114 ? -23.366 1.058 8.453 1.00 82.69 114 ALA A CA 1
ATOM 861 C C . ALA A 1 114 ? -23.554 0.993 9.974 1.00 82.69 114 ALA A C 1
ATOM 863 O O . ALA A 1 114 ? -24.576 0.501 10.436 1.00 82.69 114 ALA A O 1
ATOM 864 N N . VAL A 1 115 ? -22.577 1.480 10.741 1.00 81.19 115 VAL A N 1
ATOM 865 C CA . VAL A 1 115 ? -22.581 1.438 12.212 1.00 81.19 115 VAL A CA 1
ATOM 866 C C . VAL A 1 115 ? -23.154 2.731 12.808 1.00 81.19 115 VAL A C 1
ATOM 868 O O . VAL A 1 115 ? -23.767 2.711 13.874 1.00 81.19 115 VAL A O 1
ATOM 871 N N . GLY A 1 116 ? -23.001 3.859 12.108 1.00 77.31 116 GLY A N 1
ATOM 872 C CA . GLY A 1 116 ? -23.269 5.188 12.654 1.00 77.31 116 GLY A CA 1
ATOM 873 C C . GLY A 1 116 ? -22.087 5.709 13.480 1.00 77.31 116 GLY A C 1
ATOM 874 O O . GLY A 1 116 ? -21.320 4.942 14.059 1.00 77.31 116 GLY A O 1
ATOM 875 N N . LYS A 1 117 ? -21.913 7.037 13.519 1.00 70.62 117 LYS A N 1
ATOM 876 C CA . LYS A 1 117 ? -20.771 7.679 14.204 1.00 70.62 117 LYS A CA 1
ATOM 877 C C . LYS A 1 117 ? -20.731 7.373 15.703 1.00 70.62 117 LYS A C 1
ATOM 879 O O . LYS A 1 117 ? -19.651 7.194 16.252 1.00 70.62 117 LYS A O 1
ATOM 884 N N . GLU A 1 118 ? -21.899 7.315 16.333 1.00 70.56 118 GLU A N 1
ATOM 885 C CA . GLU A 1 118 ? -22.046 7.177 17.785 1.00 70.56 118 GLU A CA 1
ATOM 886 C C . GLU A 1 118 ? -21.759 5.747 18.267 1.00 70.56 118 GLU A C 1
ATOM 888 O O . GLU A 1 118 ? -21.202 5.570 19.344 1.00 70.56 118 GLU A O 1
ATOM 893 N N . ASN A 1 119 ? -21.992 4.734 17.423 1.00 76.75 119 ASN A N 1
ATOM 894 C CA . ASN A 1 119 ? -21.788 3.323 17.784 1.00 76.75 119 ASN A CA 1
ATOM 895 C C . ASN A 1 119 ? -20.423 2.767 17.335 1.00 76.75 119 ASN A C 1
ATOM 897 O O . ASN A 1 119 ? -20.136 1.584 17.514 1.00 76.75 119 ASN A O 1
ATOM 901 N N . ALA A 1 120 ? -19.566 3.590 16.719 1.00 70.19 120 ALA A N 1
ATOM 902 C CA . ALA A 1 120 ? -18.300 3.136 16.140 1.00 70.19 120 ALA A CA 1
ATOM 903 C C . ALA A 1 120 ? -17.334 2.559 17.189 1.00 70.19 120 ALA A C 1
ATOM 905 O O . ALA A 1 120 ? -16.619 1.597 16.904 1.00 70.19 120 ALA A O 1
ATOM 906 N N . LYS A 1 121 ? -17.335 3.122 18.405 1.00 69.00 121 LYS A N 1
ATOM 907 C CA . LYS A 1 121 ? -16.496 2.654 19.514 1.00 69.00 121 LYS A CA 1
ATOM 908 C C . LYS A 1 121 ? -16.947 1.281 20.021 1.00 69.00 121 LYS A C 1
ATOM 910 O O . LYS A 1 121 ? -16.136 0.363 20.080 1.00 69.00 121 LYS A O 1
ATOM 915 N N . GLU A 1 122 ? -18.240 1.121 20.295 1.00 77.06 122 GLU A N 1
ATOM 916 C CA . GLU A 1 122 ? -18.824 -0.154 20.743 1.00 77.06 122 GLU A CA 1
ATOM 917 C C . GLU A 1 122 ? -18.659 -1.255 19.686 1.00 77.06 122 GLU A C 1
ATOM 919 O O . GLU A 1 122 ? -18.332 -2.406 19.985 1.00 77.06 122 GLU A O 1
ATOM 924 N N . PHE A 1 123 ? -18.801 -0.893 18.410 1.00 79.25 123 PHE A N 1
ATOM 925 C CA . PHE A 1 123 ? -18.524 -1.805 17.309 1.00 79.25 123 PHE A CA 1
ATOM 926 C C . PHE A 1 123 ? -17.050 -2.233 17.276 1.00 79.25 123 PHE A C 1
ATOM 928 O O . PHE A 1 123 ? -16.758 -3.420 17.145 1.00 79.25 123 PHE A O 1
ATOM 935 N N . ALA A 1 124 ? -16.110 -1.298 17.450 1.00 72.62 124 ALA A N 1
ATOM 936 C CA . ALA A 1 124 ? -14.686 -1.623 17.476 1.00 72.62 124 ALA A CA 1
ATOM 937 C C . ALA A 1 124 ? -14.320 -2.585 18.617 1.00 72.62 124 ALA A C 1
ATOM 939 O O . ALA A 1 124 ? -13.505 -3.487 18.405 1.00 72.62 124 ALA A O 1
ATOM 940 N N . GLU A 1 125 ? -14.942 -2.423 19.786 1.00 74.19 125 GLU A N 1
ATOM 941 C CA . GLU A 1 125 ? -14.752 -3.296 20.949 1.00 74.19 125 GLU A CA 1
ATOM 942 C C . GLU A 1 125 ? -15.380 -4.688 20.740 1.00 74.19 125 GLU A C 1
ATOM 944 O O . GLU A 1 125 ? -14.765 -5.695 21.088 1.00 74.19 125 GLU A O 1
ATOM 949 N N . SER A 1 126 ? -16.553 -4.774 20.102 1.00 79.88 126 SER A N 1
ATOM 950 C CA . SER A 1 126 ? -17.275 -6.045 19.893 1.00 79.88 126 SER A CA 1
ATOM 951 C C . SER A 1 126 ? -16.708 -6.944 18.784 1.00 79.88 126 SER A C 1
ATOM 953 O O . SER A 1 126 ? -16.859 -8.168 18.831 1.00 79.88 126 SER A O 1
ATOM 955 N N . VAL A 1 127 ? -16.053 -6.361 17.776 1.00 76.94 127 VAL A N 1
ATOM 956 C CA . VAL A 1 127 ? -15.483 -7.089 16.626 1.00 76.94 127 VAL A CA 1
ATOM 957 C C . VAL A 1 127 ? -14.114 -7.707 16.957 1.00 76.94 127 VAL A C 1
ATOM 959 O O . VAL A 1 127 ? -13.718 -8.712 16.360 1.00 76.94 127 VAL A O 1
ATOM 962 N N . GLY A 1 128 ? -13.410 -7.156 17.950 1.00 74.56 128 GLY A N 1
ATOM 963 C CA . GLY A 1 128 ? -12.093 -7.620 18.380 1.00 74.56 128 GLY A CA 1
ATOM 964 C C . GLY A 1 128 ? -10.954 -7.197 17.445 1.00 74.56 128 GLY A C 1
ATOM 965 O O . GLY A 1 128 ? -11.151 -6.569 16.411 1.00 74.56 128 GLY A O 1
ATOM 966 N N . THR A 1 129 ? -9.717 -7.528 17.816 1.00 74.88 129 THR A N 1
ATOM 967 C CA . THR A 1 129 ? -8.498 -7.002 17.170 1.00 74.88 129 THR A CA 1
ATOM 968 C C . THR A 1 129 ? -8.206 -7.579 15.781 1.00 74.88 129 THR A C 1
ATOM 970 O O . THR A 1 129 ? -7.629 -6.896 14.934 1.00 74.88 129 THR A O 1
ATOM 973 N N . LEU A 1 130 ? -8.583 -8.834 15.526 1.00 78.00 130 LEU A N 1
ATOM 974 C CA . LEU A 1 130 ? -8.216 -9.537 14.293 1.00 78.00 130 LEU A CA 1
ATOM 975 C C . LEU A 1 130 ? -8.814 -8.884 13.027 1.00 78.00 130 LEU A C 1
ATOM 977 O O . LEU A 1 130 ? -8.056 -8.648 12.086 1.00 78.00 130 LEU A O 1
ATOM 981 N N . PRO A 1 131 ? -10.105 -8.502 12.976 1.00 80.25 131 PRO A N 1
ATOM 982 C CA . PRO A 1 131 ? -10.654 -7.813 11.804 1.00 80.25 131 PRO A CA 1
ATOM 983 C C . PRO A 1 131 ? -10.000 -6.452 11.526 1.00 80.25 131 PRO A C 1
ATOM 985 O O . PRO A 1 131 ? -9.822 -6.090 10.364 1.00 80.25 131 PRO A O 1
ATOM 988 N N . TRP A 1 132 ? -9.546 -5.735 12.561 1.00 78.25 132 TRP A N 1
ATOM 989 C CA . TRP A 1 132 ? -8.786 -4.487 12.402 1.00 78.25 132 TRP A CA 1
ATOM 990 C C . TRP A 1 132 ? -7.384 -4.710 11.825 1.00 78.25 132 TRP A C 1
ATOM 992 O O . TRP A 1 132 ? -6.936 -3.921 11.000 1.00 78.25 132 TRP A O 1
ATOM 1002 N N . LEU A 1 133 ? -6.708 -5.806 12.179 1.00 79.31 133 LEU A N 1
ATOM 1003 C CA . LEU A 1 133 ? -5.467 -6.219 11.511 1.00 79.31 133 LEU A CA 1
ATOM 1004 C C . LEU A 1 133 ? -5.719 -6.549 10.033 1.00 79.31 133 LEU A C 1
ATOM 1006 O O . LEU A 1 133 ? -4.983 -6.114 9.143 1.00 79.31 133 LEU A O 1
ATOM 1010 N N . CYS A 1 134 ? -6.795 -7.287 9.762 1.00 83.75 134 CYS A N 1
ATOM 1011 C CA . CYS A 1 134 ? -7.186 -7.672 8.413 1.00 83.75 134 CYS A CA 1
ATOM 1012 C C . CYS A 1 134 ? -7.603 -6.475 7.541 1.00 83.75 134 CYS A C 1
ATOM 1014 O O . CYS A 1 134 ? -7.365 -6.526 6.336 1.00 83.75 134 CYS A O 1
ATOM 1016 N N . LEU A 1 135 ? -8.125 -5.384 8.122 1.00 84.06 135 LEU A N 1
ATOM 1017 C CA . LEU A 1 135 ? -8.425 -4.127 7.415 1.00 84.06 135 LEU A CA 1
ATOM 1018 C C . LEU A 1 135 ? -7.195 -3.551 6.696 1.00 84.06 135 LEU A C 1
ATOM 1020 O O . LEU A 1 135 ? -7.352 -2.943 5.641 1.00 84.06 135 LEU A O 1
ATOM 1024 N N . PHE A 1 136 ? -5.988 -3.765 7.229 1.00 83.00 136 PHE A N 1
ATOM 1025 C CA . PHE A 1 136 ? -4.735 -3.344 6.593 1.00 83.00 136 PHE A CA 1
ATOM 1026 C C . PHE A 1 136 ? -4.067 -4.478 5.807 1.00 83.00 136 PHE A C 1
ATOM 1028 O O . PHE A 1 136 ? -3.540 -4.250 4.722 1.00 83.00 136 PHE A O 1
ATOM 1035 N N . GLY A 1 137 ? -4.101 -5.712 6.318 1.00 87.88 137 GLY A N 1
ATOM 1036 C CA . GLY A 1 137 ? -3.427 -6.847 5.681 1.00 87.88 137 GLY A CA 1
ATOM 1037 C C . GLY A 1 137 ? -4.062 -7.282 4.356 1.00 87.88 137 GLY A C 1
ATOM 1038 O O . GLY A 1 137 ? -3.353 -7.474 3.368 1.00 87.88 137 GLY A O 1
ATOM 1039 N N . ILE A 1 138 ? -5.394 -7.397 4.312 1.00 91.12 138 ILE A N 1
ATOM 1040 C CA . ILE A 1 138 ? -6.138 -7.822 3.116 1.00 91.12 138 ILE A CA 1
ATOM 1041 C C . ILE A 1 138 ? -5.874 -6.895 1.919 1.00 91.12 138 ILE A C 1
ATOM 1043 O O . ILE A 1 138 ? -5.528 -7.418 0.856 1.00 91.12 138 ILE A O 1
ATOM 1047 N N . PRO A 1 139 ? -5.981 -5.553 2.030 1.00 91.69 139 PRO A N 1
ATOM 1048 C CA . PRO A 1 139 ? -5.702 -4.681 0.895 1.00 91.69 139 PRO A CA 1
ATOM 1049 C C . PRO A 1 139 ? -4.260 -4.722 0.423 1.00 91.69 139 PRO A C 1
ATOM 1051 O O . PRO A 1 139 ? -4.049 -4.706 -0.785 1.00 91.69 139 PRO A O 1
ATOM 1054 N N . ILE A 1 140 ? -3.277 -4.842 1.318 1.00 92.69 140 ILE A N 1
ATOM 1055 C CA . ILE A 1 140 ? -1.871 -4.958 0.912 1.00 92.69 140 ILE A CA 1
ATOM 1056 C C . ILE A 1 140 ? -1.675 -6.210 0.051 1.00 92.69 140 ILE A C 1
ATOM 1058 O O . ILE A 1 140 ? -1.163 -6.121 -1.065 1.00 92.69 140 ILE A O 1
ATOM 1062 N N . VAL A 1 141 ? -2.126 -7.369 0.541 1.00 94.25 141 VAL A N 1
ATOM 1063 C CA . VAL A 1 141 ? -1.988 -8.656 -0.160 1.00 94.25 141 VAL A CA 1
ATOM 1064 C C . VAL A 1 141 ? -2.761 -8.648 -1.476 1.00 94.25 141 VAL A C 1
ATOM 1066 O O . VAL A 1 141 ? -2.234 -9.048 -2.512 1.00 94.25 141 VAL A O 1
ATOM 1069 N N . GLY A 1 142 ? -3.998 -8.159 -1.458 1.00 94.81 142 GLY A N 1
ATOM 1070 C CA . GLY A 1 142 ? -4.840 -8.106 -2.643 1.00 94.81 142 GLY A CA 1
ATOM 1071 C C . GLY A 1 142 ? -4.315 -7.152 -3.714 1.00 94.81 142 GLY A C 1
ATOM 1072 O O . GLY A 1 142 ? -4.280 -7.506 -4.890 1.00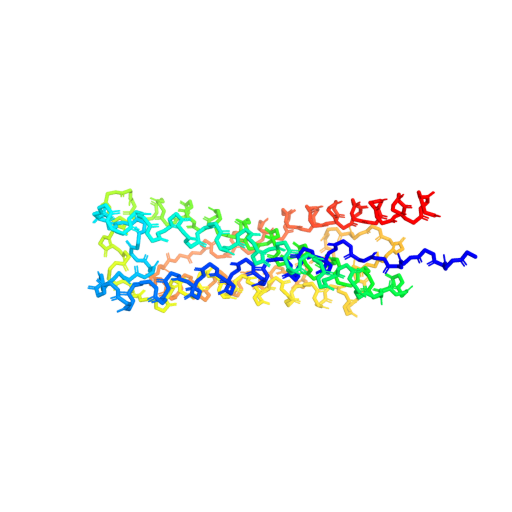 94.81 142 GLY A O 1
ATOM 1073 N N . CYS A 1 143 ? -3.813 -5.978 -3.329 1.00 95.44 143 CYS A N 1
ATOM 1074 C CA . CYS A 1 143 ? -3.208 -5.041 -4.275 1.00 95.44 143 CYS A CA 1
ATOM 1075 C C . CYS A 1 143 ? -1.896 -5.575 -4.862 1.00 95.44 143 CYS A C 1
ATOM 1077 O O . CYS A 1 143 ? -1.658 -5.399 -6.059 1.00 95.44 143 CYS A O 1
ATOM 1079 N N . LEU A 1 144 ? -1.076 -6.270 -4.061 1.00 95.62 144 LEU A N 1
ATOM 1080 C CA . LEU A 1 144 ? 0.091 -7.000 -4.568 1.00 95.62 144 LEU A CA 1
ATOM 1081 C C . LEU A 1 144 ? -0.323 -8.061 -5.585 1.00 95.62 144 LEU A C 1
ATOM 1083 O O . LEU A 1 144 ? 0.270 -8.136 -6.657 1.00 95.62 144 LEU A O 1
ATOM 1087 N N . LEU A 1 145 ? -1.356 -8.849 -5.277 1.00 96.31 145 LEU A N 1
ATOM 1088 C CA . LEU A 1 145 ? -1.855 -9.884 -6.176 1.00 96.31 145 LEU A CA 1
ATOM 1089 C C . LEU A 1 145 ? -2.330 -9.287 -7.506 1.00 96.31 145 LEU A C 1
ATOM 1091 O O . LEU A 1 145 ? -1.952 -9.793 -8.559 1.00 96.31 145 LEU A O 1
ATOM 1095 N N . ILE A 1 146 ? -3.084 -8.182 -7.475 1.00 95.75 146 ILE A N 1
ATOM 1096 C CA . ILE A 1 146 ? -3.515 -7.473 -8.689 1.00 95.75 146 ILE A CA 1
ATOM 1097 C C . ILE A 1 146 ? -2.303 -7.025 -9.510 1.00 95.75 146 ILE A C 1
ATOM 1099 O O . ILE A 1 146 ? -2.240 -7.299 -10.707 1.00 95.75 146 ILE A O 1
ATOM 1103 N N . ALA A 1 147 ? -1.329 -6.364 -8.883 1.00 95.50 147 ALA A N 1
ATOM 1104 C CA . ALA A 1 147 ? -0.139 -5.886 -9.578 1.00 95.50 147 ALA A CA 1
ATOM 1105 C C . ALA A 1 147 ? 0.662 -7.038 -10.202 1.00 95.50 147 ALA A C 1
ATOM 1107 O O . ALA A 1 147 ? 1.024 -6.965 -11.376 1.00 95.50 147 ALA A O 1
ATOM 1108 N N . CYS A 1 148 ? 0.883 -8.122 -9.454 1.00 95.94 148 CYS A N 1
ATOM 1109 C CA . CYS A 1 148 ? 1.560 -9.321 -9.941 1.00 95.94 148 CYS A CA 1
ATOM 1110 C C . CYS A 1 148 ? 0.818 -9.965 -11.118 1.00 95.94 148 CYS A C 1
ATOM 1112 O O . CYS A 1 148 ? 1.452 -10.287 -12.118 1.00 95.94 148 CYS A O 1
ATOM 1114 N N . LEU A 1 149 ? -0.509 -10.118 -11.036 1.00 95.19 149 LEU A N 1
ATOM 1115 C CA . LEU A 1 149 ? -1.323 -10.686 -12.117 1.00 95.19 149 LEU A CA 1
ATOM 1116 C C . LEU A 1 149 ? -1.241 -9.836 -13.386 1.00 95.19 149 LEU A C 1
ATOM 1118 O O . LEU A 1 149 ? -1.006 -10.358 -14.474 1.00 95.19 149 LEU A O 1
ATOM 1122 N N . LEU A 1 150 ? -1.394 -8.519 -13.252 1.00 94.81 150 LEU A N 1
ATOM 1123 C CA . LEU A 1 150 ? -1.345 -7.607 -14.391 1.00 94.81 150 LEU A CA 1
ATOM 1124 C C . LEU A 1 150 ? 0.048 -7.550 -15.035 1.00 94.81 150 LEU A C 1
ATOM 1126 O O . LEU A 1 150 ? 0.138 -7.455 -16.259 1.00 94.81 150 LEU A O 1
ATOM 1130 N N . LEU A 1 151 ? 1.122 -7.637 -14.242 1.00 94.12 151 LEU A N 1
ATOM 1131 C CA . LEU A 1 151 ? 2.493 -7.757 -14.749 1.00 94.12 151 LEU A CA 1
ATOM 1132 C C . LEU A 1 151 ? 2.713 -9.104 -15.455 1.00 94.12 151 LEU A C 1
ATOM 1134 O O . LEU A 1 151 ? 3.248 -9.129 -16.560 1.00 94.12 151 LEU A O 1
ATOM 1138 N N . ALA A 1 152 ? 2.271 -10.213 -14.854 1.00 93.31 152 ALA A N 1
ATOM 1139 C CA . ALA A 1 152 ? 2.471 -11.563 -15.384 1.00 93.31 152 ALA A CA 1
ATOM 1140 C C . ALA A 1 152 ? 1.741 -11.798 -16.716 1.00 93.31 152 ALA A C 1
ATOM 1142 O O . ALA A 1 152 ? 2.284 -12.438 -17.611 1.00 93.31 152 ALA A O 1
ATOM 1143 N N . ILE A 1 153 ? 0.532 -11.248 -16.868 1.00 92.56 153 ILE A N 1
ATOM 1144 C CA . ILE A 1 153 ? -0.270 -11.346 -18.101 1.00 92.56 153 ILE A CA 1
ATOM 1145 C C . ILE A 1 153 ? 0.177 -10.291 -19.140 1.00 92.56 153 ILE A C 1
ATOM 1147 O O . ILE A 1 153 ? -0.267 -10.299 -20.285 1.00 92.56 153 ILE A O 1
ATOM 1151 N N . GLY A 1 154 ? 1.078 -9.374 -18.770 1.00 89.00 154 GLY A N 1
ATOM 1152 C CA . GLY A 1 154 ? 1.599 -8.334 -19.661 1.00 89.00 154 GLY A CA 1
ATOM 1153 C C . GLY A 1 154 ? 0.642 -7.161 -19.900 1.00 89.00 154 GLY A C 1
ATOM 1154 O O . GLY A 1 154 ? 0.880 -6.356 -20.799 1.00 89.00 154 GLY A O 1
ATOM 1155 N N . LEU A 1 155 ? -0.419 -7.041 -19.094 1.00 90.31 155 LEU A N 1
ATOM 1156 C CA . LEU A 1 155 ? -1.375 -5.929 -19.144 1.00 90.31 155 LEU A CA 1
ATOM 1157 C C . LEU A 1 155 ? -0.817 -4.646 -18.513 1.00 90.31 155 LEU A C 1
ATOM 1159 O O . LEU A 1 155 ? -1.194 -3.546 -18.915 1.00 90.31 155 LEU A O 1
ATOM 1163 N N . LEU A 1 156 ? 0.112 -4.776 -17.561 1.00 87.94 156 LEU A N 1
ATOM 1164 C CA . LEU A 1 156 ? 0.999 -3.697 -17.130 1.00 87.94 156 LEU A CA 1
ATOM 1165 C C . LEU A 1 156 ? 2.361 -3.885 -17.793 1.00 87.94 156 LEU A C 1
ATOM 1167 O O . LEU A 1 156 ? 3.122 -4.780 -17.436 1.00 87.94 156 LEU A O 1
ATOM 1171 N N . ASN A 1 157 ? 2.674 -3.020 -18.752 1.00 85.75 157 ASN A N 1
ATOM 1172 C CA . ASN A 1 157 ? 3.930 -3.055 -19.488 1.00 85.75 157 ASN A CA 1
ATOM 1173 C C . ASN A 1 157 ? 4.489 -1.638 -19.634 1.00 85.75 157 ASN A C 1
ATOM 1175 O O . ASN A 1 157 ? 3.749 -0.682 -19.841 1.00 85.75 157 ASN A O 1
ATOM 1179 N N . GLU A 1 158 ? 5.810 -1.508 -19.578 1.00 81.25 158 GLU A N 1
ATOM 1180 C CA . GLU A 1 158 ? 6.517 -0.238 -19.726 1.00 81.25 158 GLU A CA 1
ATOM 1181 C C . GLU A 1 158 ? 6.304 0.434 -21.099 1.00 81.25 158 GLU A C 1
ATOM 1183 O O . GLU A 1 158 ? 6.466 1.649 -21.232 1.00 81.25 158 GLU A O 1
ATOM 1188 N N . ARG A 1 159 ? 5.968 -0.355 -22.130 1.00 79.88 159 ARG A N 1
ATOM 1189 C CA . ARG A 1 159 ? 5.864 0.103 -23.526 1.00 79.88 159 ARG A CA 1
ATOM 1190 C C . ARG A 1 159 ? 4.483 0.620 -23.921 1.00 79.88 159 ARG A C 1
ATOM 1192 O O . ARG A 1 159 ? 4.382 1.382 -24.877 1.00 79.88 159 ARG A O 1
ATOM 1199 N N . HIS A 1 160 ? 3.428 0.211 -23.219 1.00 78.94 160 HIS A N 1
ATOM 1200 C CA . HIS A 1 160 ? 2.048 0.476 -23.628 1.00 78.94 160 HIS A CA 1
ATOM 1201 C C . HIS A 1 160 ? 1.216 0.979 -22.455 1.00 78.94 160 HIS A C 1
ATOM 1203 O O . HIS A 1 160 ? 1.387 0.543 -21.319 1.00 78.94 160 HIS A O 1
ATOM 1209 N N . LYS A 1 161 ? 0.275 1.887 -22.736 1.00 81.31 161 LYS A N 1
ATOM 1210 C CA . LYS A 1 161 ? -0.699 2.306 -21.727 1.00 81.31 161 LYS A CA 1
ATOM 1211 C C . LYS A 1 161 ? -1.649 1.136 -21.431 1.00 81.31 161 LYS A C 1
ATOM 1213 O O . LYS A 1 161 ? -2.188 0.569 -22.382 1.00 81.31 161 LYS A O 1
ATOM 1218 N N . PRO A 1 162 ? -1.879 0.789 -20.153 1.00 84.81 162 PRO A N 1
ATOM 1219 C CA . PRO A 1 162 ? -2.810 -0.269 -19.797 1.00 84.81 162 PRO A CA 1
ATOM 1220 C C . PRO A 1 162 ? -4.219 0.108 -20.249 1.00 84.81 162 PRO A C 1
ATOM 1222 O O . PRO A 1 162 ? -4.715 1.201 -19.965 1.00 84.81 162 PRO A O 1
ATOM 1225 N N . MET A 1 163 ? -4.867 -0.808 -20.960 1.00 87.12 163 MET A N 1
ATOM 1226 C CA . MET A 1 163 ? -6.272 -0.665 -21.317 1.00 87.12 163 MET A CA 1
ATOM 1227 C C . MET A 1 163 ? -7.125 -1.043 -20.110 1.00 87.12 163 MET A C 1
ATOM 1229 O O . MET A 1 163 ? -6.938 -2.107 -19.523 1.00 87.12 163 MET A O 1
ATOM 1233 N N . LEU A 1 164 ? -8.080 -0.183 -19.750 1.00 87.94 164 LEU A N 1
ATOM 1234 C CA . LEU A 1 164 ? -8.882 -0.375 -18.543 1.00 87.94 164 LEU A CA 1
ATOM 1235 C C . LEU A 1 164 ? -9.645 -1.705 -18.574 1.00 87.94 164 LEU A C 1
ATOM 1237 O O . LEU A 1 164 ? -9.528 -2.493 -17.644 1.00 87.94 164 LEU A O 1
ATOM 1241 N N . LEU A 1 165 ? -10.377 -1.976 -19.659 1.00 89.12 165 LEU A N 1
ATOM 1242 C CA . LEU A 1 165 ? -11.276 -3.129 -19.741 1.00 89.12 165 LEU A CA 1
ATOM 1243 C C . LEU A 1 165 ? -10.547 -4.484 -19.583 1.00 89.12 165 LEU A C 1
ATOM 1245 O O . LEU A 1 165 ? -10.972 -5.263 -18.732 1.00 89.12 165 LEU A O 1
ATOM 1249 N N . PRO A 1 166 ? -9.427 -4.767 -20.282 1.00 92.12 166 PRO A N 1
ATOM 1250 C CA . PRO A 1 166 ? -8.639 -5.976 -20.030 1.00 92.12 166 PRO A CA 1
ATOM 1251 C C . PRO A 1 166 ? -8.096 -6.077 -18.602 1.00 92.12 166 PRO A C 1
ATOM 1253 O O . PRO A 1 166 ? -8.081 -7.164 -18.036 1.00 92.12 166 PRO A O 1
ATOM 1256 N N . CYS A 1 167 ? -7.683 -4.958 -17.998 1.00 92.25 167 CYS A N 1
ATOM 1257 C CA . CYS A 1 167 ? -7.175 -4.938 -16.626 1.00 92.25 167 CYS A CA 1
ATOM 1258 C C . CYS A 1 167 ? -8.269 -5.187 -15.576 1.00 92.25 167 CYS A C 1
ATOM 1260 O O . CYS A 1 167 ? -7.958 -5.684 -14.492 1.00 92.25 167 CYS A O 1
ATOM 1262 N N . LEU A 1 168 ? -9.537 -4.876 -15.872 1.00 92.19 168 LEU A N 1
ATOM 1263 C CA . LEU A 1 168 ? -10.666 -5.142 -14.971 1.00 92.19 168 LEU A CA 1
ATOM 1264 C C . LEU A 1 168 ? -10.904 -6.642 -14.766 1.00 92.19 168 LEU A C 1
ATOM 1266 O O . LEU A 1 168 ? -11.227 -7.052 -13.656 1.00 92.19 168 LEU A O 1
ATOM 1270 N N . ILE A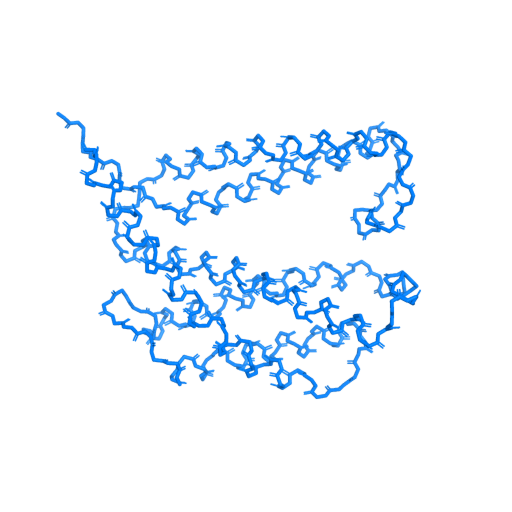 1 169 ? -10.705 -7.461 -15.802 1.00 92.19 169 ILE A N 1
ATOM 1271 C CA . ILE A 1 169 ? -10.994 -8.904 -15.769 1.00 92.19 169 ILE A CA 1
ATOM 1272 C C . ILE A 1 169 ? -10.228 -9.631 -14.649 1.00 92.19 169 ILE A C 1
ATOM 1274 O O . ILE A 1 169 ? -10.872 -10.336 -13.876 1.00 92.19 169 ILE A O 1
ATOM 1278 N N . PRO A 1 170 ? -8.896 -9.477 -14.498 1.00 92.19 170 PRO A N 1
ATOM 1279 C CA . PRO A 1 170 ? -8.167 -10.112 -13.401 1.00 92.19 170 PRO A CA 1
ATOM 1280 C C . PRO A 1 170 ? -8.245 -9.335 -12.080 1.00 92.19 170 PRO A C 1
ATOM 1282 O O . PRO A 1 170 ? -8.058 -9.930 -11.023 1.00 92.19 170 PRO A O 1
ATOM 1285 N N . SER A 1 171 ? -8.504 -8.022 -12.099 1.00 93.94 171 SER A N 1
ATOM 1286 C CA . SER A 1 171 ? -8.487 -7.205 -10.876 1.00 93.94 171 SER A CA 1
ATOM 1287 C C . SER A 1 171 ? -9.811 -7.225 -10.112 1.00 93.94 171 SER A C 1
ATOM 1289 O O . SER A 1 171 ? -9.797 -7.343 -8.887 1.00 93.94 171 SER A O 1
ATOM 1291 N N . ALA A 1 172 ? -10.952 -7.171 -10.802 1.00 94.12 172 ALA A N 1
ATOM 1292 C CA . ALA A 1 172 ? -12.267 -7.152 -10.165 1.00 94.12 172 ALA A CA 1
ATOM 1293 C C . ALA A 1 172 ? -12.550 -8.400 -9.310 1.00 94.12 172 ALA A C 1
ATOM 1295 O O . ALA A 1 172 ? -12.993 -8.223 -8.176 1.00 94.12 172 ALA A O 1
ATOM 1296 N N . PRO A 1 173 ? -12.232 -9.639 -9.741 1.00 95.12 173 PRO A N 1
ATOM 1297 C CA . PRO A 1 173 ? -12.408 -10.821 -8.897 1.00 95.12 173 PRO A CA 1
ATOM 1298 C C . PRO A 1 173 ? -11.583 -10.766 -7.607 1.00 95.12 173 PRO A C 1
ATOM 1300 O O . PRO A 1 173 ? -12.072 -11.162 -6.550 1.00 95.12 173 PRO A O 1
ATOM 1303 N N . VAL A 1 174 ? -10.357 -10.231 -7.669 1.00 95.12 174 VAL A N 1
ATOM 1304 C CA . VAL A 1 174 ? -9.502 -10.076 -6.482 1.00 95.12 174 VAL A CA 1
ATOM 1305 C C . VAL A 1 174 ? -10.130 -9.085 -5.507 1.00 95.12 174 VAL A C 1
ATOM 1307 O O . VAL A 1 174 ? -10.295 -9.408 -4.333 1.00 95.12 174 VAL A O 1
ATOM 1310 N N . VAL A 1 175 ? -10.552 -7.914 -5.990 1.00 94.75 175 VAL A N 1
ATOM 1311 C CA . VAL A 1 175 ? -11.194 -6.897 -5.146 1.00 94.75 175 VAL A CA 1
ATOM 1312 C C . VAL A 1 175 ? -12.526 -7.398 -4.582 1.00 94.75 175 VAL A C 1
ATOM 1314 O O . VAL A 1 175 ? -12.785 -7.212 -3.396 1.00 94.75 175 VAL A O 1
ATOM 1317 N N . MET A 1 176 ? -13.347 -8.087 -5.378 1.00 94.56 176 MET A N 1
ATOM 1318 C CA . MET A 1 176 ? -14.579 -8.723 -4.898 1.00 94.56 176 MET A CA 1
ATOM 1319 C C . MET A 1 176 ? -14.293 -9.715 -3.769 1.00 94.56 176 MET A C 1
ATOM 1321 O O . MET A 1 176 ? -14.948 -9.654 -2.730 1.00 94.56 176 MET A O 1
ATOM 1325 N N . GLY A 1 177 ? -13.294 -10.587 -3.941 1.00 93.75 177 GLY A N 1
ATOM 1326 C CA . GLY A 1 177 ? -12.880 -11.549 -2.920 1.00 93.75 177 GLY A CA 1
ATOM 1327 C C . GLY A 1 177 ? -12.405 -10.868 -1.636 1.00 93.75 177 GLY A C 1
ATOM 1328 O O . GLY A 1 177 ? -12.825 -11.250 -0.545 1.00 93.75 177 GLY A O 1
ATOM 1329 N N . MET A 1 178 ? -11.602 -9.807 -1.756 1.00 93.06 178 MET A N 1
ATOM 1330 C CA . MET A 1 178 ? -11.173 -8.989 -0.618 1.00 93.06 178 MET A CA 1
ATOM 1331 C C . MET A 1 178 ? -12.358 -8.343 0.104 1.00 93.06 178 MET A C 1
ATOM 1333 O O . MET A 1 178 ? -12.441 -8.407 1.330 1.00 93.06 178 MET A O 1
ATOM 1337 N N . SER A 1 179 ? -13.282 -7.725 -0.641 1.00 91.62 179 SER A N 1
ATOM 1338 C CA . SER A 1 179 ? -14.461 -7.066 -0.075 1.00 91.62 179 SER A CA 1
ATOM 1339 C C . SER A 1 179 ? -15.360 -8.071 0.634 1.00 91.62 179 SER A C 1
ATOM 1341 O O . SER A 1 179 ? -15.814 -7.802 1.742 1.00 91.62 179 SER A O 1
ATOM 1343 N N . TYR A 1 180 ? -15.595 -9.229 0.015 1.00 92.62 180 TYR A N 1
ATOM 1344 C CA . TYR A 1 180 ? -16.401 -10.302 0.583 1.00 92.62 180 TYR A CA 1
ATOM 1345 C C . TYR A 1 180 ? -15.790 -10.832 1.884 1.00 92.62 180 TYR A C 1
ATOM 1347 O O . TYR A 1 180 ? -16.469 -10.869 2.911 1.00 92.62 180 TYR A O 1
ATOM 1355 N N . LEU A 1 181 ? -14.495 -11.171 1.862 1.00 91.44 181 LEU A N 1
ATOM 1356 C CA . LEU A 1 181 ? -13.774 -11.658 3.038 1.00 91.44 181 LEU A CA 1
ATOM 1357 C C . LEU A 1 181 ? -13.854 -10.651 4.185 1.00 91.44 181 LEU A C 1
ATOM 1359 O O . LEU A 1 181 ? -14.122 -11.015 5.327 1.00 91.44 181 LEU A O 1
ATOM 1363 N N . GLN A 1 182 ? -13.653 -9.373 3.881 1.00 89.88 182 GLN A N 1
ATOM 1364 C CA . GLN A 1 182 ? -13.635 -8.343 4.899 1.00 89.88 182 GLN A CA 1
ATOM 1365 C C . GLN A 1 182 ? -15.037 -8.040 5.448 1.00 89.88 182 GLN A C 1
ATOM 1367 O O . GLN A 1 182 ? -15.186 -7.928 6.659 1.00 89.88 182 GLN A O 1
ATOM 1372 N N . LEU A 1 183 ? -16.090 -8.015 4.624 1.00 89.69 183 LEU A N 1
ATOM 1373 C CA . LEU A 1 183 ? -17.468 -7.924 5.134 1.00 89.69 183 LEU A CA 1
ATOM 1374 C C . LEU A 1 183 ? -17.793 -9.082 6.082 1.00 89.69 183 LEU A C 1
ATOM 1376 O O . LEU A 1 183 ? -18.372 -8.857 7.144 1.00 89.69 183 LEU A O 1
ATOM 1380 N N . HIS A 1 184 ? -17.364 -10.297 5.737 1.00 89.81 184 HIS A N 1
ATOM 1381 C CA . HIS A 1 184 ? -17.572 -11.471 6.577 1.00 89.81 184 HIS A CA 1
ATOM 1382 C C . HIS A 1 184 ? -16.832 -11.363 7.920 1.00 89.81 184 HIS A C 1
ATOM 1384 O O . HIS A 1 184 ? -17.425 -11.618 8.967 1.00 89.81 184 HIS A O 1
ATOM 1390 N N . LEU A 1 185 ? -15.573 -10.907 7.915 1.00 88.62 185 LEU A N 1
ATOM 1391 C CA . LEU A 1 185 ? -14.789 -10.684 9.138 1.00 88.62 185 LEU A CA 1
ATOM 1392 C C . LEU A 1 185 ? -15.408 -9.625 10.059 1.00 88.62 185 LEU A C 1
ATOM 1394 O O . LEU A 1 185 ? -15.361 -9.769 11.278 1.00 88.62 185 LEU A O 1
ATOM 1398 N N . PHE A 1 186 ? -16.020 -8.590 9.484 1.00 86.69 186 PHE A N 1
ATOM 1399 C CA . PHE A 1 186 ? -16.735 -7.551 10.227 1.00 86.69 186 PHE A CA 1
ATOM 1400 C C . PHE A 1 186 ? -18.200 -7.923 10.537 1.00 86.69 186 PHE A C 1
ATOM 1402 O O . PHE A 1 186 ? -18.934 -7.099 11.076 1.00 86.69 186 PHE A O 1
ATOM 1409 N N . LYS A 1 187 ? -18.633 -9.158 10.227 1.00 86.81 187 LYS A N 1
ATOM 1410 C CA . LYS A 1 187 ? -20.009 -9.665 10.414 1.00 86.81 187 LYS A CA 1
ATOM 1411 C C . LYS A 1 187 ? -21.082 -8.790 9.751 1.00 86.81 187 LYS A C 1
ATOM 1413 O O . LYS A 1 187 ? -22.212 -8.701 10.227 1.00 86.81 187 LYS A O 1
ATOM 1418 N N . MET A 1 188 ? -20.737 -8.150 8.639 1.00 83.50 188 MET A N 1
ATOM 1419 C CA . MET A 1 188 ? -21.637 -7.287 7.881 1.00 83.50 188 MET A CA 1
ATOM 1420 C C . MET A 1 188 ? -22.231 -8.068 6.710 1.00 83.50 188 MET A C 1
ATOM 1422 O O . MET A 1 188 ? -21.501 -8.651 5.910 1.00 83.50 188 MET A O 1
ATOM 1426 N N . SER A 1 189 ? -23.557 -8.072 6.588 1.00 77.88 189 SER A N 1
ATOM 1427 C CA . SER A 1 189 ? -24.256 -8.679 5.454 1.00 77.88 189 SER A CA 1
ATOM 1428 C C . SER A 1 189 ? -24.508 -7.652 4.346 1.00 77.88 189 SER A C 1
ATOM 1430 O O . SER A 1 189 ? -24.680 -6.459 4.599 1.00 77.88 189 SER A O 1
ATOM 1432 N N . GLY A 1 190 ? -24.514 -8.108 3.092 1.00 78.94 190 GLY A N 1
ATOM 1433 C CA . GLY A 1 190 ? -24.884 -7.278 1.946 1.00 78.94 190 GLY A CA 1
ATOM 1434 C C . GLY A 1 190 ? -24.145 -7.631 0.660 1.00 78.94 190 GLY A C 1
ATOM 1435 O O . GLY A 1 190 ? -23.144 -8.340 0.669 1.00 78.94 190 GLY A O 1
ATOM 1436 N N . TYR A 1 191 ? -24.639 -7.093 -0.457 1.00 86.75 191 TYR A N 1
ATOM 1437 C CA . TYR A 1 191 ? -24.048 -7.241 -1.796 1.00 86.75 191 TYR A CA 1
ATOM 1438 C C . TYR A 1 191 ? -23.126 -6.071 -2.178 1.00 86.75 191 TYR A C 1
ATOM 1440 O O . TYR A 1 191 ? -22.696 -5.952 -3.325 1.00 86.75 191 TYR A O 1
ATOM 1448 N N . SER A 1 192 ? -22.801 -5.197 -1.220 1.00 85.00 192 SER A N 1
ATOM 1449 C CA . SER A 1 192 ? -21.912 -4.044 -1.417 1.00 85.00 192 SER A CA 1
ATOM 1450 C C . SER A 1 192 ? -20.514 -4.450 -1.896 1.00 85.00 192 SER A C 1
ATOM 1452 O O . SER A 1 192 ? -19.879 -3.680 -2.613 1.00 85.00 192 SER A O 1
ATOM 1454 N N . TRP A 1 193 ? -20.064 -5.673 -1.593 1.00 86.69 193 TRP A N 1
ATOM 1455 C CA . TRP A 1 193 ? -18.799 -6.217 -2.095 1.00 86.69 193 TRP A CA 1
ATOM 1456 C C . TRP A 1 193 ? -18.733 -6.317 -3.622 1.00 86.69 193 TRP A C 1
ATOM 1458 O O . TRP A 1 193 ? -17.647 -6.185 -4.176 1.00 86.69 193 TRP A O 1
ATOM 1468 N N . ILE A 1 194 ? -19.867 -6.493 -4.313 1.00 87.94 194 ILE A N 1
ATOM 1469 C CA . ILE A 1 194 ? -19.907 -6.520 -5.783 1.00 87.94 194 ILE A CA 1
ATOM 1470 C C . ILE A 1 194 ? -19.618 -5.118 -6.321 1.00 87.94 194 ILE A C 1
ATOM 1472 O O . ILE A 1 194 ? -18.744 -4.936 -7.167 1.00 87.94 194 ILE A O 1
ATOM 1476 N N . ALA A 1 195 ? -20.320 -4.113 -5.791 1.00 88.06 195 ALA A N 1
ATOM 1477 C CA . ALA A 1 195 ? -20.146 -2.725 -6.200 1.00 88.06 195 ALA A CA 1
ATOM 1478 C C . ALA A 1 195 ? -18.725 -2.220 -5.901 1.00 88.06 195 ALA A C 1
ATOM 1480 O O . ALA A 1 195 ? -18.084 -1.652 -6.783 1.00 88.06 195 ALA A O 1
ATOM 1481 N N . ILE A 1 196 ? -18.199 -2.478 -4.697 1.00 86.56 196 ILE A N 1
ATOM 1482 C CA . ILE A 1 196 ? -16.814 -2.130 -4.333 1.00 86.56 196 ILE A CA 1
ATOM 1483 C C . ILE A 1 196 ? -15.823 -2.883 -5.233 1.00 86.56 196 ILE A C 1
ATOM 1485 O O . ILE A 1 196 ? -14.877 -2.281 -5.741 1.00 86.56 196 ILE A O 1
ATOM 1489 N N . GLY A 1 197 ? -16.090 -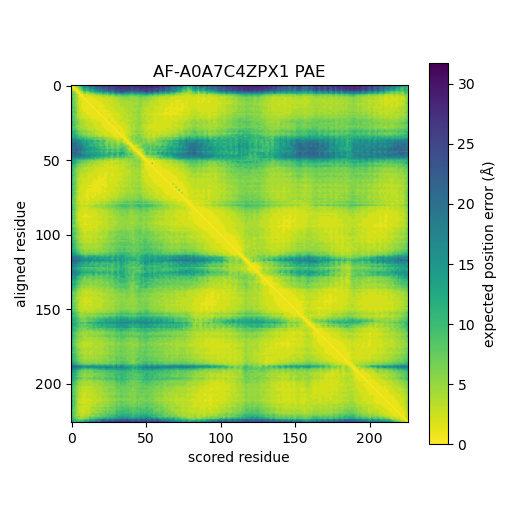4.166 -5.489 1.00 84.50 197 GLY A N 1
ATOM 1490 C CA . GLY A 1 197 ? -15.317 -5.044 -6.361 1.00 84.50 197 GLY A CA 1
ATOM 1491 C C . GLY A 1 197 ? -15.131 -4.526 -7.785 1.00 84.50 197 GLY A C 1
ATOM 1492 O O . GLY A 1 197 ? -14.062 -4.694 -8.363 1.00 84.50 197 GLY A O 1
ATOM 1493 N N . ILE A 1 198 ? -16.150 -3.866 -8.341 1.00 87.75 198 ILE A N 1
ATOM 1494 C CA . ILE A 1 198 ? -16.109 -3.292 -9.694 1.00 87.75 198 ILE A CA 1
ATOM 1495 C C . ILE A 1 198 ? -15.530 -1.874 -9.672 1.00 87.75 198 ILE A C 1
ATOM 1497 O O . ILE A 1 198 ? -14.677 -1.537 -10.491 1.00 87.75 198 ILE A O 1
ATOM 1501 N N . LEU A 1 199 ? -15.981 -1.032 -8.739 1.00 90.69 199 LEU A N 1
ATOM 1502 C CA . LEU A 1 199 ? -15.624 0.388 -8.713 1.00 90.69 199 LEU A CA 1
ATOM 1503 C C . LEU A 1 199 ? -14.164 0.622 -8.320 1.00 90.69 199 LEU A C 1
ATOM 1505 O O . LEU A 1 199 ? -13.523 1.524 -8.857 1.00 90.69 199 LEU A O 1
ATOM 1509 N N . MET A 1 200 ? -13.621 -0.175 -7.397 1.00 91.12 200 MET A 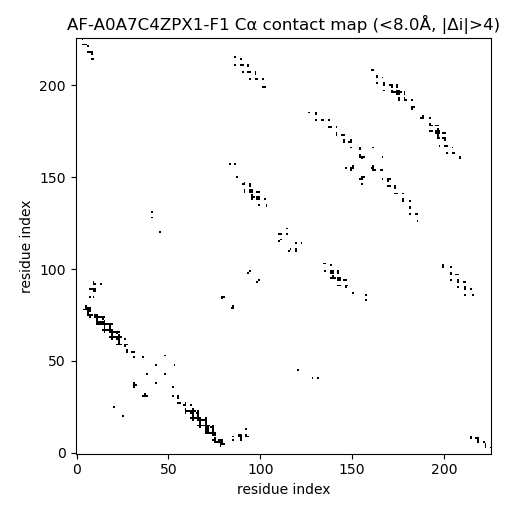N 1
ATOM 1510 C CA . MET A 1 200 ? -12.267 0.055 -6.901 1.00 91.12 200 MET A CA 1
ATOM 1511 C C . MET A 1 200 ? -11.206 -0.136 -7.998 1.00 91.12 200 MET A C 1
ATOM 1513 O O . MET A 1 200 ? -10.421 0.791 -8.182 1.00 91.12 200 MET A O 1
ATOM 1517 N N . PRO A 1 201 ? -11.199 -1.217 -8.805 1.00 92.31 201 PRO A N 1
ATOM 1518 C CA . PRO A 1 201 ? -10.301 -1.326 -9.954 1.00 92.31 201 PRO A CA 1
ATOM 1519 C C . PRO A 1 201 ? -10.430 -0.187 -10.970 1.00 92.31 201 PRO A C 1
ATOM 1521 O O . PRO A 1 201 ? -9.417 0.274 -11.496 1.00 92.31 201 PRO A O 1
ATOM 1524 N N . VAL A 1 202 ? -11.656 0.299 -11.221 1.00 93.25 202 VAL A N 1
ATOM 1525 C CA . VAL A 1 202 ? -11.916 1.421 -12.144 1.00 93.25 202 VAL A CA 1
ATOM 1526 C C . VAL A 1 202 ? -11.192 2.693 -11.698 1.00 93.25 202 VAL A C 1
ATOM 1528 O O . VAL A 1 202 ? -10.721 3.452 -12.540 1.00 93.25 202 VAL A O 1
ATOM 1531 N N . ILE A 1 203 ? -11.055 2.905 -10.388 1.00 93.00 203 ILE A N 1
ATOM 1532 C CA . ILE A 1 203 ? -10.324 4.039 -9.809 1.00 93.00 203 ILE A CA 1
ATOM 1533 C C . ILE A 1 203 ? -8.826 3.723 -9.694 1.00 93.00 203 ILE A C 1
ATOM 1535 O O . ILE A 1 203 ? -7.978 4.547 -10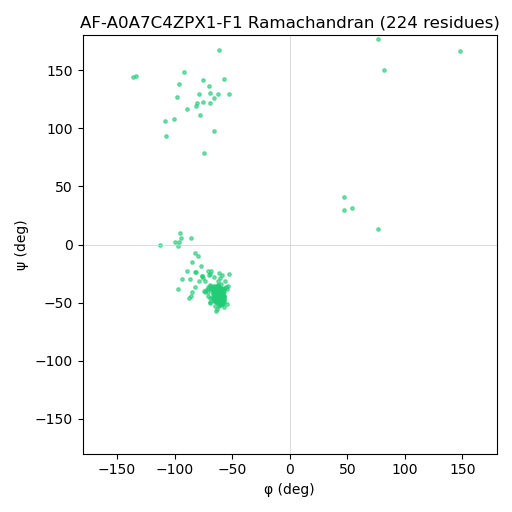.041 1.00 93.00 203 ILE A O 1
ATO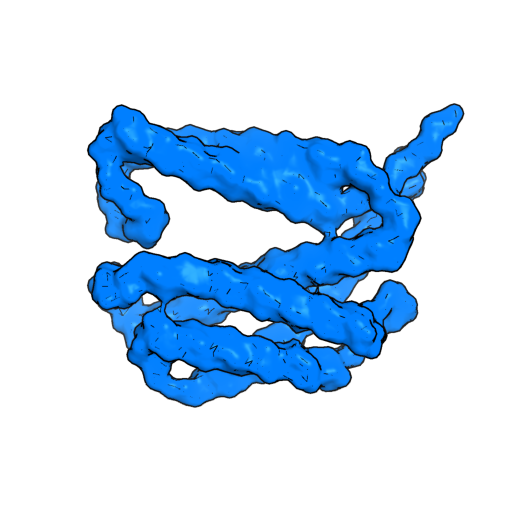M 1539 N N . LEU A 1 204 ? -8.489 2.520 -9.224 1.00 93.56 204 LEU A N 1
ATOM 1540 C CA . LEU A 1 204 ? -7.124 2.100 -8.924 1.00 93.56 204 LEU A CA 1
ATOM 1541 C C . LEU A 1 204 ? -6.243 2.070 -10.171 1.00 93.56 204 LEU A C 1
ATOM 1543 O O . LEU A 1 204 ? -5.131 2.591 -10.142 1.00 93.56 204 LEU A O 1
ATOM 1547 N N . ILE A 1 205 ? -6.722 1.460 -11.260 1.00 93.38 205 ILE A N 1
ATOM 1548 C CA . ILE A 1 205 ? -5.910 1.224 -12.458 1.00 93.38 205 ILE A CA 1
ATOM 1549 C C . ILE A 1 205 ? -5.435 2.552 -13.075 1.00 93.38 205 ILE A C 1
ATOM 1551 O O . ILE A 1 205 ? -4.219 2.707 -13.247 1.00 93.38 205 ILE A O 1
ATOM 1555 N N . PRO A 1 206 ? -6.307 3.542 -13.370 1.00 92.50 206 PRO A N 1
ATOM 1556 C CA . PRO A 1 206 ? -5.864 4.834 -13.893 1.00 92.50 206 PRO A CA 1
ATOM 1557 C C . PRO A 1 206 ? -4.937 5.571 -12.926 1.00 92.50 206 PRO A C 1
ATOM 1559 O O . PRO A 1 206 ? -3.911 6.109 -13.348 1.00 92.50 206 PRO A O 1
ATOM 1562 N N . PHE A 1 207 ? -5.263 5.559 -11.631 1.00 92.50 207 PHE A N 1
ATOM 1563 C CA . PHE A 1 207 ? -4.500 6.284 -10.622 1.00 92.50 207 PHE A CA 1
ATOM 1564 C C . PHE A 1 207 ? -3.082 5.718 -10.454 1.00 92.50 207 PHE A C 1
ATOM 1566 O O . PHE A 1 207 ? -2.104 6.462 -10.525 1.00 92.50 207 PHE A O 1
ATOM 1573 N N . CYS A 1 208 ? -2.939 4.394 -10.336 1.00 93.75 208 CYS A N 1
ATOM 1574 C CA . CYS A 1 208 ? -1.630 3.746 -10.290 1.00 93.75 208 CYS A CA 1
ATOM 1575 C C . CYS A 1 208 ? -0.845 3.962 -11.584 1.00 93.75 208 CYS A C 1
ATOM 1577 O O . CYS A 1 208 ? 0.342 4.263 -11.524 1.00 93.75 208 CYS A O 1
ATOM 1579 N N . THR A 1 209 ? -1.492 3.871 -12.748 1.00 91.75 209 THR A N 1
ATOM 1580 C CA . THR A 1 209 ? -0.829 4.093 -14.044 1.00 91.75 209 THR A CA 1
ATOM 1581 C C . THR A 1 209 ? -0.230 5.495 -14.137 1.00 91.75 209 THR A C 1
ATOM 1583 O O . THR A 1 209 ? 0.917 5.651 -14.559 1.00 91.75 209 THR A O 1
ATOM 1586 N N . PHE A 1 210 ? -0.976 6.515 -13.707 1.00 92.31 210 PHE A N 1
ATOM 1587 C CA . PHE A 1 210 ? -0.490 7.892 -13.666 1.00 92.31 210 PHE A CA 1
ATOM 1588 C C . PHE A 1 210 ? 0.732 8.037 -12.748 1.00 92.31 210 PHE A C 1
ATOM 1590 O O . PHE A 1 210 ? 1.739 8.632 -13.132 1.00 92.31 210 PHE A O 1
ATOM 1597 N N . MET A 1 211 ? 0.679 7.441 -11.557 1.00 93.69 211 MET A N 1
ATOM 1598 C CA . MET A 1 211 ? 1.761 7.524 -10.573 1.00 93.69 211 MET A CA 1
ATOM 1599 C C . MET A 1 211 ? 3.021 6.751 -10.997 1.00 93.69 211 MET A C 1
ATOM 1601 O O . MET A 1 211 ? 4.136 7.223 -10.774 1.00 93.69 211 MET A O 1
ATOM 1605 N N . ILE A 1 212 ? 2.865 5.612 -11.678 1.00 92.44 212 ILE A N 1
ATOM 1606 C CA . ILE A 1 212 ? 3.978 4.865 -12.288 1.00 92.44 212 ILE A CA 1
ATOM 1607 C C . ILE A 1 212 ? 4.637 5.704 -13.395 1.00 92.44 212 ILE A C 1
ATOM 1609 O O . ILE A 1 212 ? 5.864 5.784 -13.475 1.00 92.44 212 ILE A O 1
ATOM 1613 N N . ALA A 1 213 ? 3.842 6.377 -14.233 1.00 90.75 213 ALA A N 1
ATOM 1614 C CA . ALA A 1 213 ? 4.371 7.272 -15.261 1.00 90.75 213 ALA A CA 1
ATOM 1615 C C . ALA A 1 213 ? 5.135 8.460 -14.650 1.00 90.75 213 ALA A C 1
ATOM 1617 O O . ALA A 1 213 ? 6.203 8.825 -15.148 1.00 90.75 213 ALA A O 1
ATOM 1618 N N . ARG A 1 214 ? 4.635 9.019 -13.539 1.00 91.00 214 ARG A N 1
ATOM 1619 C CA . ARG A 1 214 ? 5.331 10.061 -12.773 1.00 91.00 214 ARG A CA 1
ATOM 1620 C C . ARG A 1 214 ? 6.688 9.578 -12.261 1.00 91.00 214 ARG A C 1
ATOM 1622 O O . ARG A 1 214 ? 7.677 10.273 -12.454 1.00 91.00 214 ARG A O 1
ATOM 1629 N N . ASP A 1 215 ? 6.769 8.382 -11.680 1.00 90.25 215 ASP A N 1
ATOM 1630 C CA . ASP A 1 215 ? 8.045 7.817 -11.210 1.00 90.25 215 ASP A CA 1
ATOM 1631 C C . ASP A 1 215 ? 9.062 7.628 -12.335 1.00 90.25 215 ASP A C 1
ATOM 1633 O O . ASP A 1 215 ? 10.257 7.862 -12.147 1.00 90.25 215 ASP A O 1
ATOM 1637 N N . LYS A 1 216 ? 8.597 7.190 -13.511 1.00 88.50 216 LYS A N 1
ATOM 1638 C CA . LYS A 1 216 ? 9.453 7.055 -14.692 1.00 88.50 216 LYS A CA 1
ATOM 1639 C C . LYS A 1 216 ? 10.057 8.407 -15.076 1.00 88.50 216 LYS A C 1
ATOM 1641 O O . LYS A 1 216 ? 11.251 8.491 -15.357 1.00 88.50 216 LYS A O 1
ATOM 1646 N N . PHE A 1 217 ? 9.245 9.461 -15.040 1.00 88.62 217 PHE A N 1
ATOM 1647 C CA . PHE A 1 217 ? 9.687 10.827 -15.300 1.00 88.62 217 PHE A CA 1
ATOM 1648 C C . PHE A 1 217 ? 10.661 11.344 -14.227 1.00 88.62 217 PHE A C 1
ATOM 1650 O O . PHE A 1 217 ? 11.722 11.859 -14.573 1.00 88.62 217 PHE A O 1
ATOM 1657 N N . GLU A 1 218 ? 10.361 11.147 -12.940 1.00 86.31 218 GLU A N 1
ATOM 1658 C CA . GLU A 1 218 ? 11.248 11.521 -11.825 1.00 86.31 218 GLU A CA 1
ATOM 1659 C C . GLU A 1 218 ? 12.620 10.844 -11.946 1.00 86.31 218 GLU A C 1
ATOM 1661 O O . GLU A 1 218 ? 13.658 11.495 -11.815 1.00 86.31 218 GLU A O 1
ATOM 1666 N N . ARG A 1 219 ? 12.648 9.544 -12.260 1.00 85.31 219 ARG A N 1
ATOM 1667 C CA . ARG A 1 219 ? 13.901 8.806 -12.453 1.00 85.31 219 ARG A CA 1
ATOM 1668 C C . ARG A 1 219 ? 14.706 9.348 -13.631 1.00 85.31 219 ARG A C 1
ATOM 1670 O O . ARG A 1 219 ? 15.912 9.529 -13.492 1.00 85.31 219 ARG A O 1
ATOM 1677 N N . ALA A 1 220 ? 14.059 9.658 -14.755 1.00 86.81 220 ALA A N 1
ATOM 1678 C CA . ALA A 1 220 ? 14.730 10.270 -15.901 1.00 86.81 220 ALA A CA 1
ATOM 1679 C C . ALA A 1 220 ? 15.373 11.621 -15.537 1.00 86.81 220 ALA A C 1
ATOM 1681 O O . ALA A 1 220 ? 16.516 11.868 -15.913 1.00 86.81 220 ALA A O 1
ATOM 1682 N N . GLN A 1 221 ? 14.689 12.455 -14.745 1.00 86.19 221 GLN A N 1
ATOM 1683 C CA . GLN A 1 221 ? 15.234 13.730 -14.265 1.00 86.19 221 GLN A CA 1
ATOM 1684 C C . GLN A 1 221 ? 16.424 13.561 -13.314 1.00 86.19 221 GLN A C 1
ATOM 1686 O O . GLN A 1 221 ? 17.377 14.335 -13.380 1.00 86.19 221 GLN A O 1
ATOM 1691 N N . ILE A 1 222 ? 16.377 12.573 -12.416 1.00 82.44 222 ILE A N 1
ATOM 1692 C CA . ILE A 1 222 ? 17.491 12.276 -11.504 1.00 82.44 222 ILE A CA 1
ATOM 1693 C C . ILE A 1 222 ? 18.709 11.821 -12.308 1.00 82.44 222 ILE A C 1
ATOM 1695 O O . ILE A 1 222 ? 19.811 12.310 -12.077 1.00 82.44 222 ILE A O 1
ATOM 1699 N N . MET A 1 223 ? 18.506 10.933 -13.284 1.00 80.31 223 MET A N 1
ATOM 1700 C CA . MET A 1 223 ? 19.589 10.432 -14.132 1.00 80.31 223 MET A CA 1
ATOM 1701 C C . MET A 1 223 ? 20.151 11.493 -15.087 1.00 80.31 223 MET A C 1
ATOM 1703 O O . MET A 1 223 ? 21.303 11.375 -15.476 1.00 80.31 223 MET A O 1
ATOM 1707 N N . SER A 1 224 ? 19.380 12.522 -15.461 1.00 80.31 224 SER A N 1
ATOM 1708 C CA . SER A 1 224 ? 19.858 13.602 -16.339 1.00 80.31 224 SER A CA 1
ATOM 1709 C C . SER A 1 224 ? 20.589 14.735 -15.609 1.00 80.31 224 SER A C 1
ATOM 1711 O O . SER A 1 224 ? 21.186 15.585 -16.260 1.00 80.31 224 SER A O 1
ATOM 1713 N N . ARG A 1 225 ? 20.464 14.826 -14.277 1.00 69.50 225 ARG A N 1
ATOM 1714 C CA . ARG A 1 225 ? 21.046 15.902 -13.447 1.00 69.50 225 ARG A CA 1
ATOM 1715 C C . ARG A 1 225 ? 22.387 15.525 -12.799 1.00 69.50 225 ARG A C 1
ATOM 1717 O O . ARG A 1 225 ? 22.942 16.351 -12.076 1.00 69.50 225 ARG A O 1
ATOM 1724 N N . ILE A 1 226 ? 22.870 14.304 -13.019 1.00 55.53 226 ILE A N 1
ATOM 1725 C CA . ILE A 1 226 ? 24.101 13.732 -12.449 1.00 55.53 226 ILE A CA 1
ATOM 1726 C C . ILE A 1 226 ? 25.048 13.391 -13.594 1.00 55.53 226 ILE A C 1
ATOM 1728 O O . ILE A 1 226 ? 26.253 13.690 -13.455 1.00 55.53 226 ILE A O 1
#

Radius of gyration: 20.08 Å; Cα contacts (8 Å, |Δi|>4): 247; chains: 1; bounding box: 58×28×55 Å